Protein 3SEI (pdb70)

Solvent-accessible surface area: 16093 Å² total; per-residue (Å²): 138,205,120,34,146,34,25,36,35,0,7,50,31,0,48,82,13,130,13,32,20,16,13,76,40,0,65,83,10,18,8,25,32,35,0,0,28,124,15,54,65,132,29,0,60,62,15,39,0,81,120,77,51,51,52,145,88,0,32,65,60,12,97,62,40,108,49,113,134,55,33,16,115,100,115,5,100,65,4,47,59,1,0,72,94,2,52,4,62,110,28,96,145,49,0,50,101,73,38,45,78,55,7,76,102,0,10,92,9,61,103,109,36,0,80,146,32,50,1,72,86,50,0,13,0,30,22,1,7,7,1,6,129,35,6,20,66,46,121,146,83,119,143,133,133,208,96,114,147,34,139,34,23,108,35,0,32,113,33,0,73,87,15,133,15,85,118,24,12,85,41,0,60,81,10,21,7,26,33,38,1,0,28,128,17,57,69,124,23,2,68,55,15,41,0,80,128,87,52,56,41,134,91,0,41,67,53,16,100,56,40,113,46,113,152,54,34,10,141,93,117,6,79,66,3,40,26,1,0,14,44,3,53,4,50,117,26,97,164,46,2,47,114,73,41,40,98,57,12,78,101,2,12,97,9,55,124,96,40,1,77,148,26,52,0,66,94,64,0,24,7,31,23,3,19,11,0,5,128,44,6,20,64,38,128,169,136,211

Structure (mmCIF, N/CA/C/O backbone):
data_3SEI
#
_entry.id   3SEI
#
_cell.length_a   93.114
_cell.length_b   93.114
_cell.length_c   39.750
_cell.angle_alpha   90.000
_cell.angle_beta   90.000
_cell.angle_gamma   90.000
#
_symmetry.space_group_name_H-M   'P 41'
#
loop_
_entity.id
_entity.type
_entity.pdbx_description
1 polymer Caskin-1
2 non-polymer 'SULFATE ION'
3 non-polymer 'CHLORIDE ION'
4 water water
#
loop_
_atom_site.group_PDB
_atom_site.id
_atom_site.type_symbol
_atom_site.label_atom_id
_atom_site.label_alt_id
_atom_site.label_comp_id
_atom_site.label_asym_id
_atom_site.label_entity_id
_atom_site.label_seq_id
_atom_site.pdbx_PDB_ins_code
_atom_site.Cartn_x
_atom_site.Cartn_y
_atom_site.Cartn_z
_atom_site.occupancy
_atom_site.B_iso_or_equiv
_atom_site.auth_seq_id
_atom_site.auth_comp_id
_atom_site.auth_asym_id
_atom_site.auth_atom_id
_atom_site.pdbx_PDB_model_num
ATOM 1 N N . THR A 1 4 ? 46.238 -7.254 9.638 1.00 55.06 1 THR A N 1
ATOM 2 C CA . THR A 1 4 ? 45.480 -7.523 8.393 1.00 53.84 1 THR A CA 1
ATOM 3 C C . THR A 1 4 ? 46.315 -8.360 7.398 1.00 52.86 1 THR A C 1
ATOM 4 O O . THR A 1 4 ? 45.972 -8.398 6.218 1.00 51.62 1 THR A O 1
ATOM 8 N N . ARG A 1 5 ? 47.399 -9.023 7.832 1.00 51.67 2 ARG A N 1
ATOM 9 C CA . ARG A 1 5 ? 48.058 -10.023 6.949 1.00 51.59 2 ARG A CA 1
ATOM 10 C C . ARG A 1 5 ? 47.113 -11.230 6.764 1.00 49.20 2 ARG A C 1
ATOM 11 O O . ARG A 1 5 ? 46.935 -11.768 5.666 1.00 47.05 2 ARG A O 1
ATOM 19 N N . GLU A 1 6 ? 46.523 -11.647 7.874 1.00 48.34 3 GLU A N 1
ATOM 20 C CA . GLU A 1 6 ? 45.564 -12.728 7.880 1.00 46.79 3 GLU A CA 1
ATOM 21 C C . GLU A 1 6 ? 44.282 -12.315 7.128 1.00 43.58 3 GLU A C 1
ATOM 22 O O . GLU A 1 6 ? 43.667 -13.129 6.469 1.00 42.22 3 GLU A O 1
ATOM 28 N N . GLY A 1 7 ? 43.916 -11.032 7.215 1.00 43.83 4 GLY A N 1
ATOM 29 C CA . GLY A 1 7 ? 42.765 -10.453 6.493 1.00 41.01 4 GLY A CA 1
ATOM 30 C C . GLY A 1 7 ? 42.996 -10.319 4.985 1.00 39.12 4 GLY A C 1
ATOM 31 O O . GLY A 1 7 ? 42.095 -10.574 4.187 1.00 36.46 4 GLY A O 1
ATOM 32 N N . LYS A 1 8 ? 44.203 -9.905 4.603 1.00 37.31 5 LYS A N 1
ATOM 33 C CA . LYS A 1 8 ? 44.602 -9.821 3.207 1.00 36.36 5 LYS A CA 1
ATOM 34 C C . LYS A 1 8 ? 44.655 -11.224 2.611 1.00 33.87 5 LYS A C 1
ATOM 35 O O . LYS A 1 8 ? 44.169 -11.459 1.482 1.00 30.23 5 LYS A O 1
ATOM 41 N N . SER A 1 9 ? 45.223 -12.145 3.393 1.00 31.75 6 SER A N 1
ATOM 42 C CA . SER A 1 9 ? 45.350 -13.544 2.993 1.00 31.88 6 SER A CA 1
ATOM 43 C C . SER A 1 9 ? 44.003 -14.221 2.802 1.00 30.46 6 SER A C 1
ATOM 44 O O . SER A 1 9 ? 43.820 -14.968 1.847 1.00 30.49 6 SER A O 1
ATOM 47 N N . SER A 1 10 ? 43.060 -13.977 3.706 1.00 29.87 7 SER A N 1
ATOM 48 C CA . SER A 1 10 ? 41.767 -14.643 3.608 1.00 29.41 7 SER A CA 1
ATOM 49 C C . SER A 1 10 ? 40.895 -14.050 2.476 1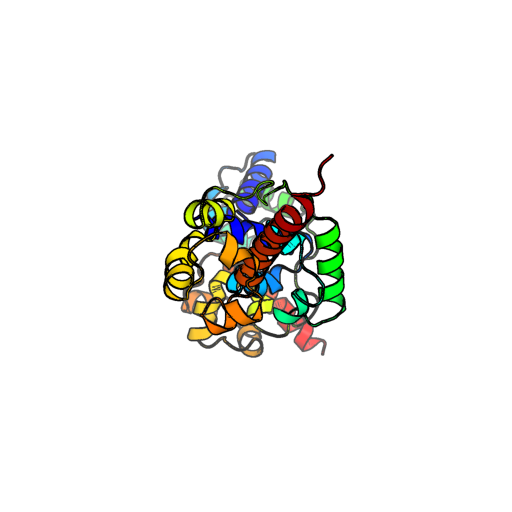.00 28.12 7 SER A C 1
ATOM 50 O O . SER A 1 10 ? 40.184 -14.773 1.771 1.00 25.32 7 SER A O 1
ATOM 53 N N . GLU A 1 11 ? 40.967 -12.733 2.301 1.00 28.62 8 GLU A N 1
ATOM 54 C CA . GLU A 1 11 ? 40.338 -12.068 1.157 1.00 28.65 8 GLU A CA 1
ATOM 55 C C . GLU A 1 11 ? 40.844 -12.704 -0.137 1.00 25.86 8 GLU A C 1
ATOM 56 O O . GLU A 1 11 ? 40.073 -12.956 -1.053 1.00 24.99 8 GLU A O 1
ATOM 62 N N . ALA A 1 12 ? 42.139 -12.994 -0.189 1.00 24.98 9 ALA A N 1
ATOM 63 C CA . ALA A 1 12 ? 42.751 -13.563 -1.412 1.00 25.22 9 ALA A CA 1
ATOM 64 C C . ALA A 1 12 ? 42.333 -15.004 -1.630 1.00 21.86 9 ALA A C 1
ATOM 65 O O . ALA A 1 12 ? 42.139 -15.400 -2.780 1.00 24.08 9 ALA A O 1
ATOM 67 N N . VAL A 1 13 ? 42.162 -15.771 -0.546 1.00 18.89 10 VAL A N 1
ATOM 68 C CA . VAL A 1 13 ? 41.612 -17.124 -0.653 1.00 17.83 10 VAL A CA 1
ATOM 69 C C . VAL A 1 13 ? 40.153 -17.074 -1.174 1.00 18.54 10 VAL A C 1
ATOM 70 O O . VAL A 1 13 ? 39.815 -17.833 -2.090 1.00 19.18 10 VAL A O 1
ATOM 74 N N . SER A 1 14 ? 39.315 -16.167 -0.647 1.00 18.45 11 SER A N 1
ATOM 75 C CA . SER A 1 14 ? 37.925 -16.010 -1.113 1.00 18.91 11 SER A CA 1
ATOM 76 C C . SER A 1 14 ? 37.800 -15.582 -2.560 1.00 19.52 11 SER A C 1
ATOM 77 O O . SER A 1 14 ? 36.910 -16.035 -3.258 1.00 19.46 11 SER A O 1
ATOM 80 N N . GLN A 1 15 ? 38.649 -14.669 -2.998 1.00 20.49 12 GLN A N 1
ATOM 81 C CA . GLN A 1 15 ? 38.583 -14.197 -4.383 1.00 23.20 12 GLN A CA 1
ATOM 82 C C . GLN A 1 15 ? 39.013 -15.284 -5.331 1.00 21.87 12 GLN A C 1
ATOM 83 O O . GLN A 1 15 ? 38.465 -15.429 -6.426 1.00 21.72 12 GLN A O 1
ATOM 89 N N . TRP A 1 16 ? 39.989 -16.074 -4.898 1.00 21.46 13 TRP A N 1
ATOM 90 C CA . TRP A 1 16 ? 40.407 -17.214 -5.695 1.00 21.11 13 TRP A CA 1
ATOM 91 C C . TRP A 1 16 ? 39.257 -18.219 -5.920 1.00 20.30 13 TRP A C 1
ATOM 92 O O . TRP A 1 16 ? 38.980 -18.600 -7.067 1.00 20.00 13 TRP A O 1
ATOM 103 N N . LEU A 1 17 ? 38.580 -18.592 -4.835 1.00 18.56 14 LEU A N 1
ATOM 104 C CA . LEU A 1 17 ? 37.460 -19.537 -4.888 1.00 18.09 14 LEU A CA 1
ATOM 105 C C . LEU A 1 17 ? 36.257 -18.999 -5.678 1.00 18.79 14 LEU A C 1
ATOM 106 O O . LEU A 1 17 ? 35.536 -19.752 -6.356 1.00 18.85 14 LEU A O 1
ATOM 111 N N . THR A 1 18 ? 36.050 -17.698 -5.561 1.00 19.47 15 THR A N 1
ATOM 112 C CA . THR A 1 18 ? 34.906 -17.051 -6.152 1.00 20.24 15 THR A CA 1
ATOM 113 C C . THR A 1 18 ? 34.965 -17.111 -7.650 1.00 21.39 15 THR A C 1
ATOM 114 O O . THR A 1 18 ? 33.920 -17.306 -8.287 1.00 21.51 15 THR A O 1
ATOM 118 N N . ALA A 1 19 ? 36.185 -17.011 -8.195 1.00 21.65 16 ALA A N 1
ATOM 119 C CA . ALA A 1 19 ? 36.411 -17.003 -9.647 1.00 22.84 16 ALA A CA 1
ATOM 120 C C . ALA A 1 19 ? 36.092 -18.333 -10.306 1.00 22.93 16 ALA A C 1
ATOM 121 O O . ALA A 1 19 ? 35.930 -18.372 -11.531 1.00 24.44 16 ALA A O 1
ATOM 123 N N . PHE A 1 20 ? 36.029 -19.420 -9.534 1.00 21.33 17 PHE A N 1
ATOM 124 C CA . PHE A 1 20 ? 35.459 -20.668 -10.079 1.00 21.56 17 PHE A CA 1
ATOM 125 C C . PHE A 1 20 ? 34.251 -21.134 -9.294 1.00 22.28 17 PHE A C 1
ATOM 126 O O . PHE A 1 20 ? 33.940 -22.325 -9.278 1.00 20.08 17 PHE A O 1
ATOM 134 N N . GLN A 1 21 ? 33.581 -20.178 -8.639 1.00 22.59 18 GLN A N 1
ATOM 135 C CA . GLN A 1 21 ? 32.281 -20.414 -8.054 1.00 23.61 18 GLN A CA 1
ATOM 136 C C . GLN A 1 21 ? 32.238 -21.469 -6.954 1.00 22.86 18 GLN A C 1
ATOM 137 O O . GLN A 1 21 ? 31.245 -22.186 -6.832 1.00 24.75 18 GLN A O 1
ATOM 143 N N . LEU A 1 22 ? 33.285 -21.570 -6.141 1.00 21.09 19 LEU A N 1
ATOM 144 C CA . LEU A 1 22 ? 33.233 -22.442 -4.970 1.00 17.56 19 LEU A CA 1
ATOM 145 C C . LEU A 1 22 ? 33.534 -21.675 -3.675 1.00 17.41 19 LEU A C 1
ATOM 146 O O . LEU A 1 22 ? 34.003 -22.230 -2.668 1.00 17.56 19 LEU A O 1
ATOM 151 N N . GLN A 1 23 ? 33.213 -20.387 -3.692 1.00 20.37 20 GLN A N 1
ATOM 152 C CA . GLN A 1 23 ? 33.376 -19.530 -2.522 1.00 19.23 20 GLN A CA 1
ATOM 153 C C . GLN A 1 23 ? 32.669 -20.078 -1.294 1.00 19.10 20 GLN A C 1
ATOM 154 O O . GLN A 1 23 ? 32.951 -19.645 -0.177 1.00 20.12 20 GLN A O 1
ATOM 160 N N . LEU A 1 24 ? 31.770 -21.043 -1.478 1.00 17.44 21 LEU A N 1
ATOM 161 C CA . LEU A 1 24 ? 31.099 -21.683 -0.330 1.00 17.06 21 LEU A CA 1
ATOM 162 C C . LEU A 1 24 ? 32.049 -22.418 0.643 1.00 15.98 21 LEU A C 1
ATOM 163 O O . LEU A 1 24 ? 31.719 -22.600 1.825 1.00 15.98 21 LEU A O 1
ATOM 168 N N . TYR A 1 25 ? 33.221 -22.818 0.151 1.00 15.67 22 TYR A N 1
ATOM 169 C CA . TYR A 1 25 ? 34.265 -23.401 0.995 1.00 15.23 22 TYR A CA 1
ATOM 170 C C . TYR A 1 25 ? 35.190 -22.374 1.666 1.00 15.22 22 TYR A C 1
ATOM 171 O O . TYR A 1 25 ? 36.059 -22.750 2.440 1.00 14.92 22 TYR A O 1
ATOM 180 N N . ALA A 1 26 ? 35.001 -21.089 1.400 1.00 15.67 23 ALA A N 1
ATOM 181 C CA . ALA A 1 26 ? 35.880 -20.089 1.992 1.00 15.89 23 ALA A CA 1
ATOM 182 C C . ALA A 1 26 ? 36.083 -20.316 3.470 1.00 15.76 23 ALA A C 1
ATOM 183 O O . ALA A 1 26 ? 37.215 -20.257 3.919 1.00 16.35 23 ALA A O 1
ATOM 185 N N . PRO A 1 27 ? 34.993 -20.540 4.242 1.00 15.94 24 PRO A N 1
ATOM 186 C CA . PRO A 1 27 ? 35.198 -20.697 5.662 1.00 16.07 24 PRO A CA 1
ATOM 187 C C . PRO A 1 27 ? 35.965 -21.931 6.024 1.00 15.54 24 PRO A C 1
ATOM 188 O O . PRO A 1 27 ? 36.635 -21.937 7.054 1.00 15.65 24 PRO A O 1
ATOM 192 N N . ASN A 1 28 ? 35.847 -22.979 5.209 1.00 15.64 25 ASN A N 1
ATOM 193 C CA . ASN A 1 28 ? 36.595 -24.220 5.433 1.00 14.75 25 ASN A CA 1
ATOM 194 C C . ASN A 1 28 ? 38.091 -23.933 5.396 1.00 14.48 25 ASN A C 1
ATOM 195 O O . ASN A 1 28 ? 38.857 -24.385 6.260 1.00 14.41 25 ASN A O 1
ATOM 200 N N . PHE A 1 29 ? 38.513 -23.186 4.377 1.00 14.60 26 PHE A N 1
ATOM 201 C CA . PHE A 1 29 ? 39.925 -22.910 4.204 1.00 14.96 26 PHE A CA 1
ATOM 202 C C . PHE A 1 29 ? 40.416 -21.904 5.232 1.00 14.66 26 PHE A C 1
ATOM 203 O O . PHE A 1 29 ? 41.508 -22.045 5.785 1.00 14.57 26 PHE A O 1
ATOM 211 N N . ILE A 1 30 ? 39.614 -20.873 5.474 1.00 15.19 27 ILE A N 1
ATOM 212 C CA . ILE A 1 30 ? 40.062 -19.722 6.270 1.00 15.81 27 ILE A CA 1
ATOM 213 C C . ILE A 1 30 ? 40.131 -20.088 7.735 1.00 15.96 27 ILE A C 1
ATOM 214 O O . ILE A 1 30 ? 41.117 -19.782 8.399 1.00 16.19 27 ILE A O 1
ATOM 219 N N . SER A 1 31 ? 39.107 -20.783 8.237 1.00 15.95 28 SER A N 1
ATOM 220 C CA . SER A 1 31 ? 39.096 -21.235 9.633 1.00 16.30 28 SER A CA 1
ATOM 221 C C . SER A 1 31 ? 40.230 -22.179 9.937 1.00 15.86 28 SER A C 1
ATOM 222 O O . SER A 1 31 ? 40.558 -22.353 11.080 1.00 16.28 28 SER A O 1
ATOM 225 N N . ALA A 1 32 ? 40.762 -22.852 8.917 1.00 15.16 29 ALA A N 1
ATOM 226 C CA . ALA A 1 32 ? 41.879 -23.810 9.075 1.00 14.78 29 ALA A CA 1
ATOM 227 C C . ALA A 1 32 ? 43.237 -23.126 8.877 1.00 14.73 29 ALA A C 1
ATOM 228 O O . ALA A 1 32 ? 44.289 -23.735 9.006 1.00 14.53 29 ALA A O 1
ATOM 230 N N . GLY A 1 33 ? 43.200 -21.844 8.576 1.00 15.09 30 GLY A N 1
ATOM 231 C CA . GLY A 1 33 ? 44.389 -21.063 8.453 1.00 15.31 30 GLY A CA 1
ATOM 232 C C . GLY A 1 33 ? 45.116 -21.314 7.154 1.00 15.05 30 GLY A C 1
ATOM 233 O O . GLY A 1 33 ? 46.327 -21.117 7.089 1.00 15.24 30 GLY A O 1
ATOM 234 N N . TYR A 1 34 ? 44.409 -21.768 6.127 1.00 14.56 31 TYR A N 1
ATOM 235 C CA . TYR A 1 34 ? 45.046 -21.899 4.823 1.00 14.43 31 TYR A CA 1
ATOM 236 C C . TYR A 1 34 ? 45.236 -20.543 4.138 1.00 16.61 31 TYR A C 1
ATOM 237 O O . TYR A 1 34 ? 44.351 -19.681 4.174 1.00 18.30 31 TYR A O 1
ATOM 246 N N . ASP A 1 35 ? 46.418 -20.331 3.553 1.00 17.64 32 ASP A N 1
ATOM 247 C CA . ASP A 1 35 ? 46.632 -19.211 2.623 1.00 16.10 32 ASP A CA 1
ATOM 248 C C . ASP A 1 35 ? 46.945 -19.777 1.256 1.00 16.10 32 ASP A C 1
ATOM 249 O O . ASP A 1 35 ? 47.194 -20.949 1.127 1.00 15.53 32 ASP A O 1
ATOM 254 N N . LEU A 1 36 ? 46.994 -18.941 0.235 1.00 16.92 33 LEU A N 1
ATOM 255 C CA . LEU A 1 36 ? 47.228 -19.458 -1.102 1.00 17.15 33 LEU A CA 1
ATOM 256 C C . LEU A 1 36 ? 48.532 -20.253 -1.225 1.00 17.00 33 LEU A C 1
ATOM 257 O O . LEU A 1 36 ? 48.538 -21.307 -1.851 1.00 20.42 33 LEU A O 1
ATOM 262 N N . PRO A 1 37 ? 49.625 -19.785 -0.614 1.00 17.25 34 PRO A N 1
ATOM 263 C CA . PRO A 1 37 ? 50.833 -20.579 -0.715 1.00 17.13 34 PRO A CA 1
ATOM 264 C C . PRO A 1 37 ? 50.688 -22.036 -0.246 1.00 16.14 34 PRO A C 1
ATOM 265 O O . PRO A 1 37 ? 51.167 -22.970 -0.917 1.00 16.16 34 PRO A O 1
ATOM 269 N N . THR A 1 38 ? 50.046 -22.226 0.900 1.00 15.48 35 THR A N 1
ATOM 270 C CA . THR A 1 38 ? 49.856 -23.547 1.452 1.00 14.76 35 THR A CA 1
ATOM 271 C C . THR A 1 38 ? 48.860 -24.290 0.613 1.00 14.63 35 THR A C 1
ATOM 272 O O . THR A 1 38 ? 49.011 -25.461 0.355 1.00 15.60 35 THR A O 1
ATOM 276 N N . ILE A 1 39 ? 47.865 -23.585 0.115 1.00 15.42 36 ILE A N 1
ATOM 277 C CA . ILE A 1 39 ? 46.827 -24.191 -0.699 1.00 14.87 36 ILE A CA 1
ATOM 278 C C . ILE A 1 39 ? 47.441 -24.736 -1.992 1.00 15.40 36 ILE A C 1
ATOM 279 O O . ILE A 1 39 ? 47.086 -25.815 -2.427 1.00 15.38 36 ILE A O 1
ATOM 284 N N . SER A 1 40 ? 48.366 -24.003 -2.598 1.00 16.06 37 SER A N 1
ATOM 285 C CA . SER A 1 40 ? 49.052 -24.501 -3.802 1.00 16.79 37 SER A CA 1
ATOM 286 C C . SER A 1 40 ? 49.694 -25.887 -3.656 1.00 16.58 37 SER A C 1
ATOM 287 O O . SER A 1 40 ? 49.926 -26.582 -4.645 1.00 19.89 37 SER A O 1
ATOM 290 N N . ARG A 1 41 ? 49.980 -26.292 -2.413 1.00 17.97 38 ARG A N 1
ATOM 291 C CA . ARG A 1 41 ? 50.593 -27.592 -2.137 1.00 16.02 38 ARG A CA 1
ATOM 292 C C . ARG A 1 41 ? 49.678 -28.644 -1.535 1.00 16.14 38 ARG A C 1
ATOM 293 O O . ARG A 1 41 ? 50.134 -29.720 -1.225 1.00 19.09 38 ARG A O 1
ATOM 301 N N . MET A 1 42 ? 48.382 -28.355 -1.413 1.00 16.05 39 MET A N 1
ATOM 302 C CA . MET A 1 42 ? 47.408 -29.316 -0.949 1.00 15.43 39 MET A CA 1
ATOM 303 C C . MET A 1 42 ? 47.212 -30.494 -1.866 1.00 17.98 39 MET A C 1
ATOM 304 O O . MET A 1 42 ? 47.302 -30.383 -3.101 1.00 19.96 39 MET A O 1
ATOM 309 N N . THR A 1 43 ? 46.939 -31.626 -1.230 1.00 19.02 40 THR A N 1
ATOM 310 C CA . THR A 1 43 ? 46.607 -32.848 -1.895 1.00 20.43 40 THR A CA 1
ATOM 311 C C . THR A 1 43 ? 45.108 -33.055 -1.686 1.00 22.27 40 THR A C 1
ATOM 312 O O . THR A 1 43 ? 44.498 -32.427 -0.843 1.00 20.60 40 THR A O 1
ATOM 316 N N . PRO A 1 44 ? 44.517 -33.962 -2.437 1.00 23.35 41 PRO A N 1
ATOM 317 C CA . PRO A 1 44 ? 43.118 -34.244 -2.254 1.00 23.56 41 PRO A CA 1
ATOM 318 C C . PRO A 1 44 ? 42.722 -34.654 -0.833 1.00 21.43 41 PRO A C 1
ATOM 319 O O . PRO A 1 44 ? 41.616 -34.375 -0.420 1.00 21.48 41 PRO A O 1
ATOM 323 N N . GLU A 1 45 ? 43.565 -35.378 -0.126 1.00 21.19 42 GLU A N 1
ATOM 324 C CA A GLU A 1 45 ? 43.304 -35.766 1.245 0.50 21.52 42 GLU A CA 1
ATOM 325 C CA B GLU A 1 45 ? 43.217 -35.744 1.255 0.50 21.86 42 GLU A CA 1
ATOM 326 C C . GLU A 1 45 ? 43.242 -34.517 2.156 1.00 19.38 42 GLU A C 1
ATOM 327 O O . GLU A 1 45 ? 42.590 -34.500 3.166 1.00 17.77 42 GLU A O 1
ATOM 338 N N . ASP A 1 46 ? 43.978 -33.481 1.788 1.00 18.64 43 ASP A N 1
ATOM 339 C CA . ASP A 1 46 ? 44.025 -32.266 2.599 1.00 16.07 43 ASP A CA 1
ATOM 340 C C . ASP A 1 46 ? 42.717 -31.5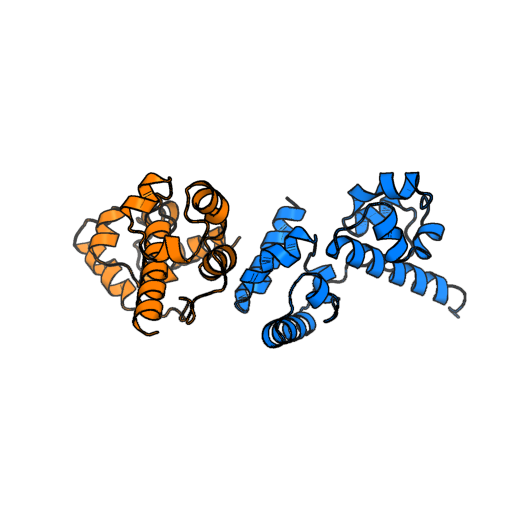41 2.425 1.00 15.95 43 ASP A C 1
ATOM 341 O O . ASP A 1 46 ? 42.211 -30.926 3.362 1.00 14.08 43 ASP A O 1
ATOM 346 N N . LEU A 1 47 ? 42.162 -31.633 1.218 1.00 16.05 44 LEU A N 1
ATOM 347 C CA . LEU A 1 47 ? 40.841 -31.055 0.943 1.00 15.27 44 LEU A CA 1
ATOM 348 C C . LEU A 1 47 ? 39.774 -31.787 1.702 1.00 14.90 44 LEU A C 1
ATOM 349 O O . LEU A 1 47 ? 38.933 -31.196 2.386 1.00 14.78 44 LEU A O 1
ATOM 354 N N . THR A 1 48 ? 39.825 -33.088 1.635 1.00 15.46 45 THR A N 1
ATOM 355 C CA . THR A 1 48 ? 38.861 -33.910 2.382 1.00 16.00 45 THR A CA 1
ATOM 356 C C . THR A 1 48 ? 38.882 -33.577 3.877 1.00 15.79 45 THR A C 1
ATOM 357 O O . THR A 1 48 ? 37.844 -33.373 4.465 1.00 16.00 45 THR A O 1
ATOM 361 N N . ALA A 1 49 ? 40.067 -33.469 4.459 1.00 15.47 46 ALA A N 1
ATOM 362 C CA . ALA A 1 49 ? 40.215 -33.126 5.881 1.00 15.41 46 ALA A CA 1
ATOM 363 C C . ALA A 1 49 ? 39.611 -31.751 6.272 1.00 15.04 46 ALA A C 1
ATOM 364 O O . ALA A 1 49 ? 39.192 -31.569 7.432 1.00 15.35 46 ALA A O 1
ATOM 366 N N . ILE A 1 50 ? 39.535 -30.785 5.353 1.00 14.59 47 ILE A N 1
ATOM 367 C CA . ILE A 1 50 ? 38.834 -29.546 5.702 1.00 14.48 47 ILE A CA 1
ATOM 368 C C . ILE A 1 50 ? 37.346 -29.523 5.335 1.00 14.79 47 ILE A C 1
ATOM 369 O O . ILE A 1 50 ? 36.716 -28.473 5.403 1.00 15.49 47 ILE A O 1
ATOM 374 N N . GLY A 1 51 ? 36.777 -30.676 5.002 1.00 15.23 48 GLY A N 1
ATOM 375 C CA . GLY A 1 51 ? 35.375 -30.742 4.686 1.00 15.64 48 GLY A CA 1
ATOM 376 C C . GLY A 1 51 ? 34.988 -30.633 3.228 1.00 15.96 48 GLY A C 1
ATOM 377 O O . GLY A 1 51 ? 33.795 -30.568 2.937 1.00 17.85 48 GLY A O 1
ATOM 378 N N . VAL A 1 52 ? 35.959 -30.663 2.309 1.00 15.31 49 VAL A N 1
ATOM 379 C CA . VAL A 1 52 ? 35.641 -30.802 0.879 1.00 15.56 49 VAL A CA 1
ATOM 380 C C . VAL A 1 52 ? 35.520 -32.278 0.473 1.00 17.51 49 VAL A C 1
ATOM 381 O O . VAL A 1 52 ? 36.500 -32.894 0.080 1.00 18.69 49 VAL A O 1
ATOM 385 N N . THR A 1 53 ? 34.318 -32.837 0.602 1.00 19.59 50 THR A N 1
ATOM 386 C CA . THR A 1 53 ? 34.084 -34.282 0.468 1.00 19.35 50 THR A CA 1
ATOM 387 C C . THR A 1 53 ? 33.343 -34.705 -0.810 1.00 20.75 50 THR A C 1
ATOM 388 O O . THR A 1 53 ? 33.457 -35.856 -1.260 1.00 25.13 50 THR A O 1
ATOM 392 N N . LYS A 1 54 ? 32.588 -33.801 -1.401 1.00 18.32 51 LYS A N 1
ATOM 393 C CA . LYS A 1 54 ? 31.887 -34.126 -2.616 1.00 19.52 51 LYS A CA 1
ATOM 394 C C . LYS A 1 54 ? 32.879 -34.213 -3.746 1.00 19.24 51 LYS A C 1
ATOM 395 O O . LYS A 1 54 ? 33.599 -33.278 -3.986 1.00 18.58 51 LYS A O 1
ATOM 401 N N . PRO A 1 55 ? 32.897 -35.338 -4.460 1.00 20.31 52 PRO A N 1
ATOM 402 C CA . PRO A 1 55 ? 33.988 -35.571 -5.428 1.00 21.50 52 PRO A CA 1
ATOM 403 C C . PRO A 1 55 ? 34.116 -34.551 -6.551 1.00 21.11 52 PRO A C 1
ATOM 404 O O . PRO A 1 55 ? 35.201 -34.287 -6.997 1.00 27.51 52 PRO A O 1
ATOM 408 N N . GLY A 1 56 ? 33.019 -34.016 -7.029 1.00 21.92 53 GLY A N 1
ATOM 409 C CA . GLY A 1 56 ? 33.082 -33.007 -8.067 1.00 22.77 53 GLY A CA 1
ATOM 410 C C . GLY A 1 56 ? 33.701 -31.710 -7.573 1.00 20.95 53 GLY A C 1
ATOM 411 O O . GLY A 1 56 ? 34.478 -31.088 -8.289 1.00 22.48 53 GLY A O 1
ATOM 412 N N . HIS A 1 57 ? 33.366 -31.296 -6.357 1.00 19.22 54 HIS A N 1
ATOM 413 C CA . HIS A 1 57 ? 34.013 -30.114 -5.768 1.00 17.98 54 HIS A CA 1
ATOM 414 C C . HIS A 1 57 ? 35.486 -30.381 -5.504 1.00 17.65 54 HIS A C 1
ATOM 415 O O . HIS A 1 57 ? 36.333 -29.543 -5.801 1.00 17.45 54 HIS A O 1
ATOM 422 N N . ARG A 1 58 ? 35.792 -31.550 -4.953 1.00 18.78 55 ARG A N 1
ATOM 423 C CA . ARG A 1 58 ? 37.154 -31.851 -4.608 1.00 19.03 55 ARG A CA 1
ATOM 424 C C . ARG A 1 58 ? 38.014 -31.886 -5.847 1.00 20.64 55 ARG A C 1
ATOM 425 O O . ARG A 1 58 ? 39.135 -31.371 -5.824 1.00 17.74 55 ARG A O 1
ATOM 433 N N . LYS A 1 59 ? 37.489 -32.458 -6.938 1.00 20.98 56 LYS A N 1
ATOM 434 C CA . LYS A 1 59 ? 38.249 -32.530 -8.200 1.00 22.18 56 LYS A CA 1
ATOM 435 C C . LYS A 1 59 ? 38.407 -31.193 -8.913 1.00 20.94 56 LYS A C 1
ATOM 436 O O . LYS A 1 59 ? 39.411 -30.957 -9.566 1.00 23.44 56 LYS A O 1
ATOM 442 N N . LYS A 1 60 ? 37.405 -30.341 -8.792 1.00 19.69 57 LYS A N 1
ATOM 443 C CA . LYS A 1 60 ? 37.453 -29.007 -9.342 1.00 20.44 57 LYS A CA 1
ATOM 444 C C . LYS A 1 60 ? 38.567 -28.196 -8.658 1.00 19.06 57 LYS A C 1
ATOM 445 O O . LYS A 1 60 ? 39.457 -27.627 -9.309 1.00 21.74 57 LYS A O 1
ATOM 451 N N . ILE A 1 61 ? 38.520 -28.169 -7.338 1.00 18.03 58 ILE A N 1
ATOM 452 C CA . ILE A 1 61 ? 39.529 -27.490 -6.538 1.00 17.37 58 ILE A CA 1
ATOM 453 C C . ILE A 1 61 ? 40.956 -28.003 -6.825 1.00 18.40 58 ILE A C 1
ATOM 454 O O . ILE A 1 61 ? 41.855 -27.182 -7.082 1.00 17.87 58 ILE A O 1
ATOM 459 N N . ALA A 1 62 ? 41.135 -29.338 -6.795 1.00 17.79 59 ALA A N 1
ATOM 460 C CA . ALA A 1 62 ? 42.388 -30.018 -7.148 1.00 18.40 59 ALA A CA 1
ATOM 461 C C . ALA A 1 62 ? 42.899 -29.542 -8.516 1.00 20.99 59 ALA A C 1
ATOM 462 O O . ALA A 1 62 ? 44.109 -29.358 -8.686 1.00 22.29 59 ALA A O 1
ATOM 464 N N . ALA A 1 63 ? 41.988 -29.331 -9.473 1.00 20.06 60 ALA A N 1
ATOM 465 C CA . ALA A 1 63 ? 42.401 -28.945 -10.822 1.00 21.57 60 ALA A CA 1
ATOM 466 C C . ALA A 1 63 ? 42.865 -27.488 -10.817 1.00 22.55 60 ALA A C 1
ATOM 467 O O . ALA A 1 63 ? 43.853 -27.171 -11.466 1.00 22.92 60 ALA A O 1
ATOM 469 N N . GLU A 1 64 ? 42.148 -26.635 -10.080 1.00 20.44 61 GLU A N 1
ATOM 470 C CA . GLU A 1 64 ? 42.509 -25.252 -9.899 1.00 20.41 61 GLU A CA 1
ATOM 471 C C . GLU A 1 64 ? 43.788 -25.092 -9.095 1.00 19.86 61 GLU A C 1
ATOM 472 O O . GLU A 1 64 ? 44.536 -24.159 -9.297 1.00 20.59 61 GLU A O 1
ATOM 478 N N . ILE A 1 65 ? 44.043 -25.950 -8.134 1.00 18.92 62 ILE A N 1
ATOM 479 C CA . ILE A 1 65 ? 45.274 -25.811 -7.378 1.00 18.48 62 ILE A CA 1
ATOM 480 C C . ILE A 1 65 ? 46.446 -26.119 -8.298 1.00 21.74 62 ILE A C 1
ATOM 481 O O . ILE A 1 65 ? 47.433 -25.429 -8.270 1.00 24.74 62 ILE A O 1
ATOM 486 N N . SER A 1 66 ? 46.328 -27.117 -9.164 1.00 25.32 63 SER A N 1
ATOM 487 C CA . SER A 1 66 ? 47.438 -27.425 -10.059 1.00 29.62 63 SER A CA 1
ATOM 488 C C . SER A 1 66 ? 47.726 -26.253 -10.943 1.00 31.65 63 SER A C 1
ATOM 489 O O . SER A 1 66 ? 48.865 -26.080 -11.332 1.00 34.66 63 SER A O 1
ATOM 492 N N . GLY A 1 67 ? 46.702 -25.463 -11.275 1.00 32.31 64 GLY A N 1
ATOM 493 C CA . GLY A 1 67 ? 46.895 -24.229 -12.060 1.00 35.42 64 GLY A CA 1
ATOM 494 C C . GLY A 1 67 ? 47.361 -22.985 -11.287 1.00 36.34 64 GLY A C 1
ATOM 495 O O . GLY A 1 67 ? 47.631 -21.947 -11.895 1.00 37.89 64 GLY A O 1
ATOM 496 N N . LEU A 1 68 ? 47.437 -23.052 -9.956 1.00 34.74 65 LEU A N 1
ATOM 497 C CA . LEU A 1 68 ? 47.875 -21.885 -9.205 1.00 35.51 65 LEU A CA 1
ATOM 498 C C . LEU A 1 68 ? 49.323 -21.587 -9.572 1.00 40.27 65 LEU A C 1
ATOM 499 O O . LEU A 1 68 ? 50.142 -22.507 -9.649 1.00 44.18 65 LEU A O 1
ATOM 504 N N . SER A 1 69 ? 49.638 -20.324 -9.847 1.00 42.73 66 SER A N 1
ATOM 505 C CA . SER A 1 69 ? 51.033 -19.925 -10.009 1.00 44.59 66 SER A CA 1
ATOM 506 C C . SER A 1 69 ? 51.326 -18.877 -8.962 1.00 43.94 66 SER A C 1
ATOM 507 O O . SER A 1 69 ? 50.814 -17.761 -9.019 1.00 47.38 66 SER A O 1
ATOM 510 N N . ILE A 1 70 ? 52.089 -19.240 -7.955 1.00 42.94 67 ILE A N 1
ATOM 511 C CA . ILE A 1 70 ? 52.434 -18.245 -6.972 1.00 42.11 67 ILE A CA 1
ATOM 512 C C . ILE A 1 70 ? 53.942 -18.278 -6.659 1.00 40.72 67 ILE A C 1
ATOM 513 O O . ILE A 1 70 ? 54.597 -19.321 -6.777 1.00 38.84 67 ILE A O 1
ATOM 518 N N . PRO A 1 71 ? 54.493 -17.120 -6.284 1.00 39.58 68 PRO A N 1
ATOM 519 C CA . PRO A 1 71 ? 55.913 -17.018 -6.102 1.00 41.41 68 PRO A CA 1
ATOM 520 C C . PRO A 1 71 ? 56.422 -17.908 -4.965 1.00 40.01 68 PRO A C 1
ATOM 521 O O . PRO A 1 71 ? 55.690 -18.216 -4.022 1.00 35.96 68 PRO A O 1
ATOM 525 N N . ASP A 1 72 ? 57.679 -18.307 -5.065 1.00 39.58 69 ASP A N 1
ATOM 526 C CA . ASP A 1 72 ? 58.255 -19.121 -4.042 1.00 37.87 69 ASP A CA 1
ATOM 527 C C . ASP A 1 72 ? 58.297 -18.388 -2.697 1.00 35.95 69 ASP A C 1
ATOM 528 O O . ASP A 1 72 ? 58.456 -17.159 -2.621 1.00 36.75 69 ASP A O 1
ATOM 533 N N . TRP A 1 73 ? 58.080 -19.167 -1.650 1.00 30.61 70 TRP A N 1
ATOM 534 C CA . TRP A 1 73 ? 57.876 -18.645 -0.326 1.00 27.85 70 TRP A CA 1
ATOM 535 C C . TRP A 1 73 ? 58.572 -19.502 0.746 1.00 26.92 70 TRP A C 1
ATOM 536 O O . TRP A 1 73 ? 58.844 -19.019 1.832 1.00 30.49 70 TRP A O 1
ATOM 547 N N . LEU A 1 74 ? 58.879 -20.758 0.454 1.00 25.57 71 LEU A N 1
ATOM 548 C CA . LEU A 1 74 ? 59.709 -21.548 1.358 1.00 25.43 71 LEU A CA 1
ATOM 549 C C . LEU A 1 74 ? 61.103 -21.002 1.353 1.00 25.70 71 LEU A C 1
ATOM 550 O O . LEU A 1 74 ? 61.600 -20.643 0.305 1.00 26.07 71 LEU A O 1
ATOM 555 N N . PRO A 1 75 ? 61.747 -20.957 2.516 1.00 26.88 72 PRO A N 1
ATOM 556 C CA . PRO A 1 75 ? 63.109 -20.511 2.537 1.00 29.08 72 PRO A CA 1
ATOM 557 C C . PRO A 1 75 ? 63.942 -21.558 1.838 1.00 29.22 72 PRO A C 1
ATOM 558 O O . PRO A 1 75 ? 63.613 -22.720 1.943 1.00 25.61 72 PRO A O 1
ATOM 562 N N . GLU A 1 76 ? 65.005 -21.153 1.138 1.00 30.35 73 GLU A N 1
ATOM 563 C CA . GLU A 1 76 ? 65.827 -22.112 0.389 1.00 30.71 73 GLU A CA 1
ATOM 564 C C . GLU A 1 76 ? 67.127 -22.509 1.098 1.00 30.62 73 GLU A C 1
ATOM 565 O O . GLU A 1 76 ? 68.009 -23.139 0.499 1.00 33.02 73 GLU A O 1
ATOM 571 N N . HIS A 1 77 ? 67.231 -22.142 2.370 1.00 29.61 74 HIS A N 1
ATOM 572 C CA . HIS A 1 77 ? 68.391 -22.438 3.192 1.00 29.12 74 HIS A CA 1
ATOM 573 C C . HIS A 1 77 ? 67.889 -22.708 4.603 1.00 28.54 74 HIS A C 1
ATOM 574 O O . HIS A 1 77 ? 66.749 -22.365 4.924 1.00 30.06 74 HIS A O 1
ATOM 581 N N . LYS A 1 78 ? 68.726 -23.347 5.424 1.00 29.39 75 LYS A N 1
ATOM 582 C CA . LYS A 1 78 ? 68.462 -23.571 6.852 1.00 26.09 75 LYS A CA 1
ATOM 583 C C . LYS A 1 78 ? 68.658 -22.249 7.607 1.00 28.12 75 LYS A C 1
ATOM 584 O O . LYS A 1 78 ? 69.793 -21.773 7.733 1.00 28.95 75 LYS A O 1
ATOM 590 N N . PRO A 1 79 ? 67.569 -21.636 8.116 1.00 27.09 76 PRO A N 1
ATOM 591 C CA . PRO A 1 79 ? 67.782 -20.285 8.706 1.00 27.78 76 PRO A CA 1
ATOM 592 C C . PRO A 1 79 ? 68.544 -20.333 9.998 1.00 27.68 76 PRO A C 1
ATOM 593 O O . PRO A 1 79 ? 68.768 -21.431 10.544 1.00 27.34 76 PRO A O 1
ATOM 597 N N . ALA A 1 80 ? 68.931 -19.156 10.484 1.00 27.82 77 ALA A N 1
ATOM 598 C CA . ALA A 1 80 ? 69.802 -19.057 11.673 1.00 30.38 77 ALA A CA 1
ATOM 599 C C . ALA A 1 80 ? 69.139 -19.574 12.996 1.00 28.08 77 ALA A C 1
ATOM 600 O O . ALA A 1 80 ? 69.820 -20.040 13.927 1.00 26.10 77 ALA A O 1
ATOM 602 N N . ASN A 1 81 ? 67.819 -19.496 13.064 1.00 25.67 78 ASN A N 1
ATOM 603 C CA . ASN A 1 81 ? 67.111 -19.896 14.272 1.00 25.17 78 ASN A CA 1
ATOM 604 C C . ASN A 1 81 ? 65.625 -20.031 14.045 1.00 21.99 78 ASN A C 1
ATOM 605 O O . ASN A 1 81 ? 65.114 -19.621 13.022 1.00 21.73 78 ASN A O 1
ATOM 610 N N . LEU A 1 82 ? 64.968 -20.630 15.028 1.00 21.31 79 LEU A N 1
ATOM 611 C CA . LEU A 1 82 ? 63.560 -20.921 15.002 1.00 20.58 79 LEU A CA 1
ATOM 612 C C . LEU A 1 82 ? 62.730 -19.683 14.784 1.00 21.48 79 LEU A C 1
ATOM 613 O O . LEU A 1 82 ? 61.795 -19.731 13.990 1.00 22.43 79 LEU A O 1
ATOM 618 N N . ALA A 1 83 ? 63.067 -18.596 15.489 1.00 22.42 80 ALA A N 1
ATOM 619 C CA . ALA A 1 83 ? 62.282 -17.369 15.465 1.00 23.24 80 ALA A CA 1
ATOM 620 C C . ALA A 1 83 ? 62.255 -16.822 14.037 1.00 24.28 80 ALA A C 1
ATOM 621 O O . ALA A 1 83 ? 61.171 -16.387 13.525 1.00 22.97 80 ALA A O 1
ATOM 623 N N . VAL A 1 84 ? 63.429 -16.898 13.392 1.00 23.28 81 VAL A N 1
ATOM 624 C CA . VAL A 1 84 ? 63.632 -16.287 12.068 1.00 25.11 81 VAL A CA 1
ATOM 625 C C . VAL A 1 84 ? 62.901 -17.119 11.042 1.00 22.26 81 VAL A C 1
ATOM 626 O O . VAL A 1 84 ? 62.248 -16.584 10.141 1.00 22.79 81 VAL A O 1
ATOM 630 N N . TRP A 1 85 ? 62.949 -18.424 11.251 1.00 21.12 82 TRP A N 1
ATOM 631 C CA . TRP A 1 85 ? 62.303 -19.393 10.377 1.00 19.92 82 TRP A CA 1
ATOM 632 C C . TRP A 1 85 ? 60.783 -19.283 10.430 1.00 19.44 82 TRP A C 1
ATOM 633 O O . TRP A 1 85 ? 60.116 -19.187 9.412 1.00 23.24 82 TRP A O 1
ATOM 644 N N . LEU A 1 86 ? 60.217 -19.299 11.616 1.00 19.47 83 LEU A N 1
ATOM 645 C CA . LEU A 1 86 ? 58.786 -19.037 11.775 1.00 19.27 83 LEU A CA 1
ATOM 646 C C . LEU A 1 86 ? 58.341 -17.709 11.178 1.00 20.07 83 LEU A C 1
ATOM 647 O O . LEU A 1 86 ? 57.257 -17.591 10.591 1.00 19.71 83 LEU A O 1
ATOM 652 N N . SER A 1 87 ? 59.154 -16.694 11.360 1.00 21.30 84 SER A N 1
ATOM 653 C CA . SER A 1 87 ? 58.826 -15.408 10.813 1.00 22.34 84 SER A CA 1
ATOM 654 C C . SER A 1 87 ? 58.780 -15.397 9.284 1.00 22.08 84 SER A C 1
ATOM 655 O O . SER A 1 87 ? 57.833 -14.843 8.694 1.00 22.26 84 SER A O 1
ATOM 658 N N . MET A 1 88 ? 59.762 -16.034 8.635 1.00 21.78 85 MET A N 1
ATOM 659 C CA . MET A 1 88 ? 59.738 -16.180 7.161 1.00 21.59 85 MET A CA 1
ATOM 660 C C . MET A 1 88 ? 58.482 -16.896 6.665 1.00 21.24 85 MET A C 1
ATOM 661 O O . MET A 1 88 ? 57.951 -16.560 5.592 1.00 22.60 85 MET A O 1
ATOM 666 N N . ILE A 1 89 ? 57.992 -17.880 7.404 1.00 19.35 86 ILE A N 1
ATOM 667 C CA . ILE A 1 89 ? 56.838 -18.639 6.898 1.00 18.35 86 ILE A CA 1
ATOM 668 C C . ILE A 1 89 ? 55.477 -18.122 7.424 1.00 20.04 86 ILE A C 1
ATOM 669 O O . ILE A 1 89 ? 54.421 -18.738 7.189 1.00 21.72 86 ILE A O 1
ATOM 674 N N . GLY A 1 90 ? 55.477 -16.977 8.099 1.00 19.83 87 GLY A N 1
ATOM 675 C CA . GLY A 1 90 ? 54.235 -16.410 8.591 1.00 19.90 87 GLY A CA 1
ATOM 676 C C . GLY A 1 90 ? 53.583 -17.088 9.801 1.00 19.66 87 GLY A C 1
ATOM 677 O O . GLY A 1 90 ? 52.395 -16.898 10.033 1.00 20.47 87 GLY A O 1
ATOM 678 N N . LEU A 1 91 ? 54.358 -17.800 10.623 1.00 20.24 88 LEU A N 1
ATOM 679 C CA . LEU A 1 91 ? 53.816 -18.518 11.782 1.00 18.52 88 LEU A CA 1
ATOM 680 C C . LEU A 1 91 ? 54.508 -18.175 13.113 1.00 19.43 88 LEU A C 1
ATOM 681 O O . LEU A 1 91 ? 54.576 -19.005 14.059 1.00 19.26 88 LEU A O 1
ATOM 686 N N . ALA A 1 92 ? 54.935 -16.928 13.234 1.00 20.61 89 ALA A N 1
ATOM 687 C CA . ALA A 1 92 ? 55.612 -16.436 14.455 1.00 21.78 89 ALA A CA 1
ATOM 688 C C . ALA A 1 92 ? 54.879 -16.734 15.766 1.00 22.12 89 ALA A C 1
ATOM 689 O O . ALA A 1 92 ? 55.492 -16.847 16.812 1.00 22.79 89 ALA A O 1
ATOM 691 N N . GLN A 1 93 ? 53.555 -16.811 15.699 1.00 23.04 90 GLN A N 1
ATOM 692 C CA . GLN A 1 93 ? 52.682 -16.980 16.877 1.00 23.77 90 GLN A CA 1
ATOM 693 C C . GLN A 1 93 ? 52.878 -18.346 17.601 1.00 23.78 90 GLN A C 1
ATOM 694 O O . GLN A 1 93 ? 52.582 -18.459 18.766 1.00 27.27 90 GLN A O 1
ATOM 700 N N . TYR A 1 94 ? 53.396 -19.364 16.909 1.00 21.89 91 TYR A N 1
ATOM 701 C CA .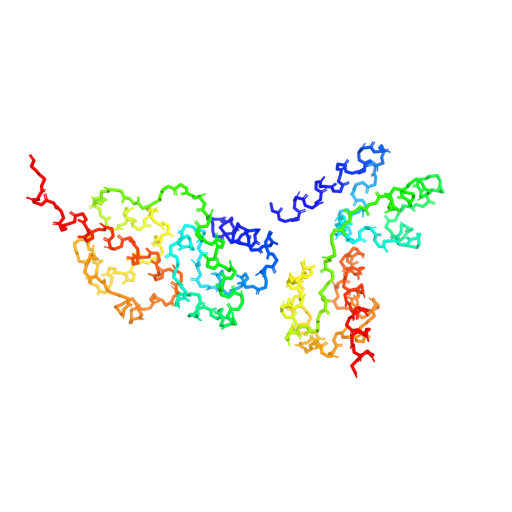 TYR A 1 94 ? 53.650 -20.697 17.507 1.00 20.48 91 TYR A CA 1
ATOM 702 C C . TYR A 1 94 ? 55.026 -20.833 18.156 1.00 21.29 91 TYR A C 1
ATOM 703 O O . TYR A 1 94 ? 55.366 -21.906 18.631 1.00 21.18 91 TYR A O 1
ATOM 712 N N . TYR A 1 95 ? 55.796 -19.744 18.219 1.00 21.58 92 TYR A N 1
ATOM 713 C CA . TYR A 1 95 ? 57.160 -19.790 18.736 1.00 22.11 92 TYR A CA 1
ATOM 714 C C . TYR A 1 95 ? 57.243 -20.350 20.169 1.00 23.63 92 TYR A C 1
ATOM 715 O O . TYR A 1 95 ? 58.007 -21.275 20.470 1.00 22.81 92 TYR A O 1
ATOM 724 N N . LYS A 1 96 ? 56.467 -19.736 21.041 1.00 25.74 93 LYS A N 1
ATOM 725 C CA . LYS A 1 96 ? 56.433 -20.046 22.466 1.00 28.86 93 LYS A CA 1
ATOM 726 C C . LYS A 1 96 ? 56.062 -21.535 22.701 1.00 28.27 93 LYS A C 1
ATOM 727 O O . LYS A 1 96 ? 56.755 -22.271 23.394 1.00 28.97 93 LYS A O 1
ATOM 733 N N . VAL A 1 97 ? 54.974 -21.970 22.088 1.00 27.20 94 VAL A N 1
ATOM 734 C CA . VAL A 1 97 ? 54.477 -23.318 22.303 1.00 26.14 94 VAL A CA 1
ATOM 735 C C . VAL A 1 97 ? 55.509 -24.296 21.757 1.00 25.10 94 VAL A C 1
ATOM 736 O O . VAL A 1 97 ? 55.737 -25.358 22.342 1.00 28.16 94 VAL A O 1
ATOM 740 N N . LEU A 1 98 ? 56.184 -23.924 20.684 1.00 22.51 95 LEU A N 1
ATOM 741 C CA . LEU A 1 98 ? 57.213 -24.811 20.131 1.00 21.80 95 LEU A CA 1
ATOM 742 C C . LEU A 1 98 ? 58.372 -24.941 21.116 1.00 21.58 95 LEU A C 1
ATOM 743 O O . LEU A 1 98 ? 58.821 -26.048 21.394 1.00 22.17 95 LEU A O 1
ATOM 748 N N . VAL A 1 99 ? 58.811 -23.819 21.683 1.00 23.51 96 VAL A N 1
ATOM 749 C CA . VAL A 1 99 ? 59.956 -23.778 22.601 1.00 23.62 96 VAL A CA 1
ATOM 750 C C . VAL A 1 99 ? 59.660 -24.463 23.928 1.00 25.97 96 VAL A C 1
ATOM 751 O O . VAL A 1 99 ? 60.463 -25.235 24.435 1.00 25.06 96 VAL A O 1
ATOM 755 N N . ASP A 1 100 ? 58.489 -24.173 24.478 1.00 27.87 97 ASP A N 1
ATOM 756 C CA . ASP A 1 100 ? 58.034 -24.784 25.709 1.00 31.51 97 ASP A CA 1
ATOM 757 C C . ASP A 1 100 ? 57.878 -26.314 25.597 1.00 29.48 97 ASP A C 1
ATOM 758 O O . ASP A 1 100 ? 57.857 -27.002 26.609 1.00 30.29 97 ASP A O 1
ATOM 763 N N . ASN A 1 101 ? 57.763 -26.842 24.384 1.00 25.83 98 ASN A N 1
ATOM 764 C CA . ASN A 1 101 ? 57.525 -28.274 24.202 1.00 24.06 98 ASN A CA 1
ATOM 765 C C . ASN A 1 101 ? 58.735 -29.045 23.710 1.00 23.45 98 ASN A C 1
ATOM 766 O O . ASN A 1 101 ? 58.661 -30.244 23.415 1.00 23.50 98 ASN A O 1
ATOM 771 N N . GLY A 1 102 ? 59.860 -28.366 23.633 1.00 23.44 99 GLY A N 1
ATOM 772 C CA . GLY A 1 102 ? 61.097 -29.023 23.364 1.00 23.17 99 GLY A CA 1
ATOM 773 C C . GLY A 1 102 ? 61.516 -28.940 21.928 1.00 22.59 99 GLY A C 1
ATOM 774 O O . GLY A 1 102 ? 62.369 -29.718 21.493 1.00 25.79 99 GLY A O 1
ATOM 775 N N . TYR A 1 103 ? 60.956 -27.999 21.181 1.00 21.19 100 TYR A N 1
ATOM 776 C CA . TYR A 1 103 ? 61.373 -27.823 19.795 1.00 22.17 100 TYR A CA 1
ATOM 777 C C . TYR A 1 103 ? 62.014 -26.454 19.620 1.00 25.14 100 TYR A C 1
ATOM 778 O O . TYR A 1 103 ? 61.570 -25.650 18.795 1.00 24.74 100 TYR A O 1
ATOM 787 N N . GLU A 1 104 ? 63.080 -26.217 20.368 1.00 26.82 101 GLU A N 1
ATOM 788 C CA . GLU A 1 104 ? 63.578 -24.860 20.546 1.00 30.40 101 GLU A CA 1
ATOM 789 C C . GLU A 1 104 ? 64.673 -24.437 19.584 1.00 31.42 101 GLU A C 1
ATOM 790 O O . GLU A 1 104 ? 65.082 -23.266 19.594 1.00 33.20 101 GLU A O 1
ATOM 796 N N . ASN A 1 105 ? 65.148 -25.359 18.757 1.00 30.56 102 ASN A N 1
ATOM 797 C CA . ASN A 1 105 ? 66.067 -24.969 17.698 1.00 29.72 102 ASN A CA 1
ATOM 798 C C . ASN A 1 105 ? 65.734 -25.680 16.394 1.00 29.55 102 ASN A C 1
ATOM 799 O O . ASN A 1 105 ? 65.042 -26.691 16.395 1.00 30.50 102 ASN A O 1
ATOM 804 N N . ILE A 1 106 ? 66.257 -25.128 15.304 1.00 29.56 103 ILE A N 1
ATOM 805 C CA . ILE A 1 106 ? 65.974 -25.549 13.956 1.00 29.21 103 ILE A CA 1
ATOM 806 C C . ILE A 1 106 ? 66.205 -27.037 13.762 1.00 29.29 103 ILE A C 1
ATOM 807 O O . ILE A 1 106 ? 65.379 -27.710 13.151 1.00 29.50 103 ILE A O 1
ATOM 812 N N . ASP A 1 107 ? 67.308 -27.557 14.294 1.00 29.28 104 ASP A N 1
ATOM 813 C CA . ASP A 1 107 ? 67.613 -29.003 14.1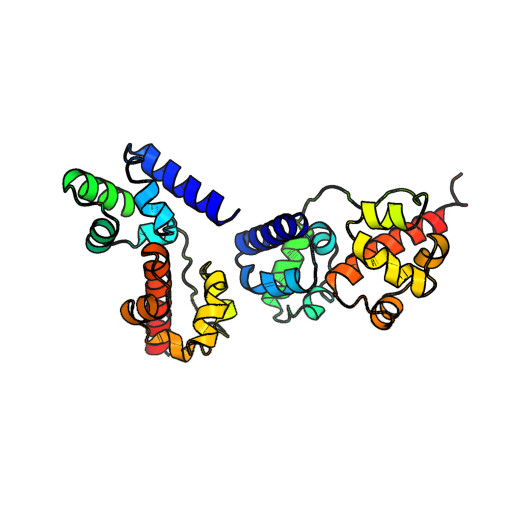98 1.00 29.41 104 ASP A CA 1
ATOM 814 C C . ASP A 1 107 ? 66.520 -29.907 14.761 1.00 25.95 104 ASP A C 1
ATOM 815 O O . ASP A 1 107 ? 66.138 -30.883 14.132 1.00 23.76 104 ASP A O 1
ATOM 820 N N . PHE A 1 108 ? 66.023 -29.587 15.952 1.00 23.48 105 PHE A N 1
ATOM 821 C CA . PHE A 1 108 ? 64.958 -30.384 16.537 1.00 22.63 105 PHE A CA 1
ATOM 822 C C . PHE A 1 108 ? 63.689 -30.238 15.722 1.00 21.20 105 PHE A C 1
ATOM 823 O O . PHE A 1 108 ? 62.980 -31.215 15.499 1.00 22.45 105 PHE A O 1
ATOM 831 N N . ILE A 1 109 ? 63.403 -29.037 15.236 1.00 19.79 106 ILE A N 1
ATOM 832 C CA . ILE A 1 109 ? 62.141 -28.827 14.512 1.00 19.66 106 ILE A CA 1
ATOM 833 C C . ILE A 1 109 ? 62.090 -29.639 13.218 1.00 17.53 106 ILE A C 1
ATOM 834 O O . ILE A 1 109 ? 61.011 -29.958 12.757 1.00 17.00 106 ILE A O 1
ATOM 839 N N . THR A 1 110 ? 63.262 -29.942 12.629 1.00 19.38 107 THR A N 1
ATOM 840 C CA . THR A 1 110 ? 63.381 -30.708 11.381 1.00 18.51 107 THR A CA 1
ATOM 841 C C . THR A 1 110 ? 62.836 -32.142 11.510 1.00 19.21 107 THR A C 1
ATOM 842 O O . THR A 1 110 ? 62.420 -32.723 10.528 1.00 19.10 107 THR A O 1
ATOM 846 N N . ASP A 1 111 ? 62.753 -32.683 12.724 1.00 20.64 108 ASP A N 1
ATOM 847 C CA . ASP A 1 111 ? 62.231 -34.037 12.917 1.00 21.35 108 ASP A CA 1
ATOM 848 C C . ASP A 1 111 ? 60.778 -34.123 13.307 1.00 22.35 108 ASP A C 1
ATOM 849 O O . ASP A 1 111 ? 60.234 -35.216 13.387 1.00 21.61 108 ASP A O 1
ATOM 854 N N . ILE A 1 112 ? 60.141 -32.971 13.526 1.00 22.08 109 ILE A N 1
ATOM 855 C CA . ILE A 1 112 ? 58.762 -32.932 13.993 1.00 19.38 109 ILE A CA 1
ATOM 856 C C . ILE A 1 112 ? 57.826 -33.553 12.916 1.00 21.49 109 ILE A C 1
ATOM 857 O O . ILE A 1 112 ? 58.124 -33.500 11.714 1.00 18.64 109 ILE A O 1
ATOM 862 N N . THR A 1 113 ? 56.706 -34.134 13.361 1.00 21.34 110 THR A N 1
ATOM 863 C CA . THR A 1 113 ? 55.703 -34.737 12.481 1.00 19.33 110 THR A CA 1
ATOM 864 C C . THR A 1 113 ? 54.345 -34.092 12.744 1.00 20.69 110 THR A C 1
ATOM 865 O O . THR A 1 113 ? 54.147 -33.373 13.734 1.00 19.76 110 THR A O 1
ATOM 869 N N . TRP A 1 114 ? 53.407 -34.364 11.850 1.00 19.33 111 TRP A N 1
ATOM 870 C CA . TRP A 1 114 ? 52.037 -33.891 11.963 1.00 19.61 111 TRP A CA 1
ATOM 871 C C . TRP A 1 114 ? 51.486 -34.260 13.331 1.00 19.86 111 TRP A C 1
ATOM 872 O O . TRP A 1 114 ? 50.945 -33.432 14.047 1.00 20.53 111 TRP A O 1
ATOM 883 N N . GLU A 1 115 ? 51.652 -35.517 13.703 1.00 21.21 112 GLU A N 1
ATOM 884 C CA . GLU A 1 115 ? 51.164 -36.007 14.981 1.00 23.00 112 GLU A CA 1
ATOM 885 C C . GLU A 1 115 ? 51.752 -35.224 16.149 1.00 20.76 112 GLU A C 1
ATOM 886 O O . GLU A 1 115 ? 51.084 -35.033 17.138 1.00 23.30 112 GLU A O 1
ATOM 892 N N . ASP A 1 116 ? 52.993 -34.776 16.043 1.00 18.20 113 ASP A N 1
ATOM 893 C CA . ASP A 1 116 ? 53.609 -34.023 17.143 1.00 18.52 113 ASP A CA 1
ATOM 894 C C . ASP A 1 116 ? 52.955 -32.665 17.331 1.00 18.25 113 ASP A C 1
ATOM 895 O O . ASP A 1 116 ? 52.901 -32.142 18.441 1.00 18.98 113 ASP A O 1
ATOM 900 N N . LEU A 1 117 ? 52.442 -32.114 16.228 1.00 18.45 114 LEU A N 1
ATOM 901 C CA . LEU A 1 117 ? 51.843 -30.789 16.212 1.00 17.86 114 LEU A CA 1
ATOM 902 C C . LEU A 1 117 ? 50.536 -30.893 16.902 1.00 18.41 114 LEU A C 1
ATOM 903 O O . LEU A 1 117 ? 50.218 -30.110 17.784 1.00 21.20 114 LEU A O 1
ATOM 908 N N . GLN A 1 118 ? 49.759 -31.854 16.461 1.00 22.15 115 GLN A N 1
ATOM 909 C CA . GLN A 1 118 ? 48.441 -32.101 17.028 1.00 25.20 115 GLN A CA 1
ATOM 910 C C . GLN A 1 118 ? 48.546 -32.165 18.536 1.00 27.08 115 GLN A C 1
ATOM 911 O O . GLN A 1 118 ? 47.820 -31.474 19.247 1.00 30.66 115 GLN A O 1
ATOM 917 N N . GLU A 1 119 ? 49.466 -32.986 19.029 1.00 28.92 116 GLU A N 1
ATOM 918 C CA . GLU A 1 119 ? 49.623 -33.157 20.466 1.00 31.55 116 GLU A CA 1
ATOM 919 C C . GLU A 1 119 ? 49.833 -31.868 21.229 1.00 29.96 116 GLU A C 1
ATOM 920 O O . GLU A 1 119 ? 49.363 -31.744 22.346 1.00 33.21 116 GLU A O 1
ATOM 926 N N . ILE A 1 120 ? 50.600 -30.934 20.684 1.00 28.93 117 ILE A N 1
ATOM 927 C CA . ILE A 1 120 ? 51.038 -29.779 21.512 1.00 29.70 117 ILE A CA 1
ATOM 928 C C . ILE A 1 120 ? 50.143 -28.575 21.333 1.00 29.14 117 ILE A C 1
ATOM 929 O O . ILE A 1 120 ? 50.410 -27.524 21.911 1.00 31.38 117 ILE A O 1
ATOM 934 N N . GLY A 1 121 ? 49.079 -28.737 20.545 1.00 27.70 118 GLY A N 1
ATOM 935 C CA . GLY A 1 121 ? 48.093 -27.685 20.371 1.00 26.48 118 GLY A CA 1
ATOM 936 C C . GLY A 1 121 ? 48.116 -26.917 19.061 1.00 25.67 118 GLY A C 1
ATOM 937 O O . GLY A 1 121 ? 47.373 -25.932 18.935 1.00 28.22 118 GLY A O 1
ATOM 938 N N . ILE A 1 122 ? 48.941 -27.326 18.084 1.00 22.22 119 ILE A N 1
ATOM 939 C CA . ILE A 1 122 ? 48.899 -26.698 16.747 1.00 17.82 119 ILE A CA 1
ATOM 940 C C . ILE A 1 122 ? 47.996 -27.614 15.943 1.00 19.16 119 ILE A C 1
ATOM 941 O O . ILE A 1 122 ? 48.451 -28.640 15.400 1.00 16.67 119 ILE A O 1
ATOM 946 N N . THR A 1 123 ? 46.704 -27.247 15.923 1.00 17.92 120 THR A N 1
ATOM 947 C CA . THR A 1 123 ? 45.617 -28.098 15.437 1.00 18.20 120 THR A CA 1
ATOM 948 C C . THR A 1 123 ? 44.966 -27.579 14.150 1.00 18.31 120 THR A C 1
ATOM 949 O O . THR A 1 123 ? 44.227 -28.309 13.472 1.00 16.89 120 THR A O 1
ATOM 953 N N . LYS A 1 124 ? 45.242 -26.331 13.792 1.00 16.69 121 LYS A N 1
ATOM 954 C CA . LYS A 1 124 ? 44.692 -25.803 12.575 1.00 15.57 121 LYS A CA 1
ATOM 955 C C . LYS A 1 124 ? 45.398 -26.426 11.416 1.00 15.10 121 LYS A C 1
ATOM 956 O O . LYS A 1 124 ? 46.623 -26.244 11.245 1.00 16.14 121 LYS A O 1
ATOM 962 N N . LEU A 1 125 ? 44.611 -27.093 10.580 1.00 15.25 122 LEU A N 1
ATOM 963 C CA . LEU A 1 125 ? 45.111 -27.934 9.503 1.00 14.08 122 LEU A CA 1
ATOM 964 C C . LEU A 1 125 ? 45.966 -27.173 8.519 1.00 13.72 122 LEU A C 1
ATOM 965 O O . LEU A 1 125 ? 47.010 -27.668 8.071 1.00 14.52 122 LEU A O 1
ATOM 970 N N . GLY A 1 126 ? 45.545 -25.967 8.192 1.00 13.76 123 GLY A N 1
ATOM 971 C CA . GLY A 1 126 ? 46.330 -25.146 7.292 1.00 13.67 123 GLY A CA 1
ATOM 972 C C . GLY A 1 126 ? 47.684 -24.737 7.864 1.00 13.84 123 GLY A C 1
ATOM 973 O O . GLY A 1 126 ? 48.663 -24.640 7.142 1.00 13.78 123 GLY A O 1
ATOM 974 N N . HIS A 1 127 ? 47.722 -24.481 9.163 1.00 14.19 124 HIS A N 1
ATOM 975 C CA . HIS A 1 127 ? 48.973 -24.116 9.809 1.00 14.48 124 HIS A CA 1
ATOM 976 C C . HIS A 1 127 ? 49.801 -25.347 9.999 1.00 14.24 124 HIS A C 1
ATOM 977 O O . HIS A 1 127 ? 50.994 -25.304 9.867 1.00 14.64 124 HIS A O 1
ATOM 984 N N . GLN A 1 128 ? 49.158 -26.462 10.279 1.00 14.14 125 GLN A N 1
ATOM 985 C CA . GLN A 1 128 ? 49.884 -27.702 10.361 1.00 14.06 125 GLN A CA 1
ATOM 986 C C . GLN A 1 128 ? 50.515 -28.020 8.987 1.00 14.27 125 GLN A C 1
ATOM 987 O O . GLN A 1 128 ? 51.669 -28.431 8.916 1.00 16.58 125 GLN A O 1
ATOM 993 N N . LYS A 1 129 ? 49.759 -27.833 7.911 1.00 13.49 126 LYS A N 1
ATOM 994 C CA . LYS A 1 129 ? 50.284 -28.096 6.585 1.00 13.37 126 LYS A CA 1
ATOM 995 C C . LYS A 1 129 ? 51.441 -27.218 6.245 1.00 14.41 126 LYS A C 1
ATOM 996 O O . LYS A 1 129 ? 52.433 -27.697 5.699 1.00 16.87 126 LYS A O 1
ATOM 1002 N N . LYS A 1 130 ? 51.336 -25.922 6.544 1.00 13.67 127 LYS A N 1
ATOM 1003 C CA . LYS A 1 130 ? 52.420 -25.020 6.199 1.00 14.00 127 LYS A CA 1
ATOM 1004 C C . LYS A 1 130 ? 53.709 -25.341 7.014 1.00 14.47 127 LYS A C 1
ATOM 1005 O O . LYS A 1 130 ? 54.820 -25.415 6.463 1.00 14.32 127 LYS A O 1
ATOM 1011 N N . LEU A 1 131 ? 53.549 -25.502 8.328 1.00 14.17 128 LEU A N 1
ATOM 1012 C CA . LEU A 1 131 ? 54.662 -25.927 9.131 1.00 14.38 128 LEU A CA 1
ATOM 1013 C C . LEU A 1 131 ? 55.318 -27.138 8.501 1.00 14.33 128 LEU A C 1
ATOM 1014 O O . LEU A 1 131 ? 56.499 -27.117 8.270 1.00 14.35 128 LEU A O 1
ATOM 1019 N N . MET A 1 132 ? 54.532 -28.173 8.180 1.00 14.30 129 MET A N 1
ATOM 1020 C CA . MET A 1 132 ? 55.095 -29.415 7.663 1.00 13.93 129 MET A CA 1
ATOM 1021 C C . MET A 1 132 ? 55.735 -29.286 6.306 1.00 14.04 129 MET A C 1
ATOM 1022 O O . MET A 1 132 ? 56.694 -29.979 6.031 1.00 15.04 129 MET A O 1
ATOM 1027 N N . LEU A 1 133 ? 55.206 -28.435 5.432 1.00 14.01 130 LEU A N 1
ATOM 1028 C CA . LEU A 1 133 ? 55.872 -28.181 4.148 1.00 14.74 130 LEU A CA 1
ATOM 1029 C C . LEU A 1 133 ? 57.257 -27.572 4.405 1.00 14.72 130 LEU A C 1
ATOM 1030 O O . LEU A 1 133 ? 58.238 -27.948 3.758 1.00 15.11 130 LEU A O 1
ATOM 1035 N N . ALA A 1 134 ? 57.317 -26.641 5.349 1.00 14.72 131 ALA A N 1
ATOM 1036 C CA . ALA A 1 134 ? 58.579 -25.978 5.722 1.00 15.18 131 ALA A CA 1
ATOM 1037 C C . ALA A 1 134 ? 59.556 -26.957 6.374 1.00 15.18 131 ALA A C 1
ATOM 1038 O O . ALA A 1 134 ? 60.757 -26.898 6.132 1.00 15.61 131 ALA A O 1
ATOM 1040 N N . VAL A 1 135 ? 59.032 -27.843 7.203 1.00 14.83 132 VAL A N 1
ATOM 1041 C CA . VAL A 1 135 ? 59.838 -28.834 7.863 1.00 14.94 132 VAL A CA 1
ATOM 1042 C C . VAL A 1 135 ? 60.450 -29.834 6.873 1.00 15.13 132 VAL A C 1
ATOM 1043 O O . VAL A 1 135 ? 61.565 -30.250 7.060 1.00 15.45 132 VAL A O 1
ATOM 1047 N N . ARG A 1 136 ? 59.715 -30.230 5.844 1.00 15.05 133 ARG A N 1
ATOM 1048 C CA . ARG A 1 136 ? 60.251 -31.145 4.840 1.00 15.46 133 ARG A CA 1
ATOM 1049 C C . ARG A 1 136 ? 61.293 -30.484 3.976 1.00 15.97 133 ARG A C 1
ATOM 1050 O O . ARG A 1 136 ? 62.197 -31.150 3.439 1.00 16.51 133 ARG A O 1
ATOM 1058 N N . LYS A 1 137 ? 61.152 -29.177 3.807 1.00 15.97 134 LYS A N 1
ATOM 1059 C CA . LYS A 1 137 ? 62.177 -28.423 3.064 1.00 16.68 134 LYS A CA 1
ATOM 1060 C C . LYS A 1 137 ? 63.488 -28.450 3.880 1.00 16.93 134 LYS A C 1
ATOM 1061 O O . LYS A 1 137 ? 64.559 -28.746 3.350 1.00 17.56 134 LYS A O 1
ATOM 1067 N N . LEU A 1 138 ? 63.388 -28.198 5.169 1.00 16.55 135 LEU A N 1
ATOM 1068 C CA . LEU A 1 138 ? 64.541 -28.352 6.060 1.00 16.81 135 LEU A CA 1
ATOM 1069 C C . LEU A 1 138 ? 65.142 -29.738 5.993 1.00 16.94 135 LEU A C 1
ATOM 1070 O O . LEU A 1 138 ? 66.350 -29.845 5.881 1.00 17.49 135 LEU A O 1
ATOM 1075 N N . ALA A 1 139 ? 64.313 -30.785 6.019 1.00 16.59 136 ALA A N 1
ATOM 1076 C CA . ALA A 1 139 ? 64.816 -32.168 6.016 1.00 16.90 136 ALA A CA 1
ATOM 1077 C C . ALA A 1 139 ? 65.528 -32.519 4.703 1.00 17.58 136 ALA A C 1
ATOM 1078 O O . ALA A 1 139 ? 66.493 -33.275 4.705 1.00 18.13 136 ALA A O 1
ATOM 1080 N N . GLU A 1 140 ? 65.066 -31.977 3.591 1.00 17.70 137 GLU A N 1
ATOM 1081 C CA . GLU A 1 140 ? 65.741 -32.175 2.301 1.00 18.58 137 GLU A CA 1
ATOM 1082 C C . GLU A 1 140 ? 67.108 -31.450 2.287 1.00 19.19 137 GLU A C 1
ATOM 1083 O O . GLU A 1 140 ? 68.126 -31.985 1.828 1.00 20.00 137 GLU A O 1
ATOM 1089 N N . LEU A 1 141 ? 67.122 -30.217 2.796 1.00 19.08 138 LEU A N 1
ATOM 1090 C CA . LEU A 1 141 ? 68.382 -29.482 2.916 1.00 19.61 138 LEU A CA 1
ATOM 1091 C C . LEU A 1 141 ? 69.360 -30.288 3.783 1.00 19.70 138 LEU A C 1
ATOM 1092 O O . LEU A 1 141 ? 70.520 -30.481 3.451 1.00 20.50 138 LEU A O 1
ATOM 1097 N N . ARG A 1 142 ? 68.879 -30.776 4.895 1.00 18.99 139 ARG A N 1
ATOM 1098 C CA . ARG A 1 142 ? 69.748 -31.519 5.796 1.00 22.80 139 ARG A CA 1
ATOM 1099 C C . ARG A 1 142 ? 70.215 -32.825 5.157 1.00 22.16 139 ARG A C 1
ATOM 1100 O O . ARG A 1 142 ? 71.424 -33.171 5.203 1.00 25.49 139 ARG A O 1
ATOM 1108 N N . ARG A 1 143 ? 69.277 -33.512 4.515 1.00 20.20 140 ARG A N 1
ATOM 1109 C CA . ARG A 1 143 ? 69.586 -34.734 3.801 1.00 20.63 140 ARG A CA 1
ATOM 1110 C C . ARG A 1 143 ? 70.593 -34.535 2.643 1.00 22.26 140 ARG A C 1
ATOM 1111 O O . ARG A 1 143 ? 71.464 -35.370 2.468 1.00 25.30 140 ARG A O 1
ATOM 1119 N N . HIS A 1 144 ? 70.541 -33.423 1.902 1.00 21.49 141 HIS A N 1
ATOM 1120 C CA . HIS A 1 144 ? 71.525 -33.187 0.828 1.00 22.72 141 HIS A CA 1
ATOM 1121 C C . HIS A 1 144 ? 72.872 -32.586 1.270 1.00 23.23 141 HIS A C 1
ATOM 1122 O O . HIS A 1 144 ? 73.841 -32.606 0.515 1.00 24.41 141 HIS A O 1
ATOM 1129 N N . HIS A 1 145 ? 72.932 -32.071 2.495 1.00 24.99 142 HIS A N 1
ATOM 1130 C CA . HIS A 1 145 ? 74.029 -31.204 2.945 1.00 26.73 142 HIS A CA 1
ATOM 1131 C C . HIS A 1 145 ? 75.440 -31.771 2.773 1.00 26.28 142 HIS A C 1
ATOM 1132 O O . HIS A 1 145 ? 76.350 -31.030 2.350 1.00 28.34 142 HIS A O 1
ATOM 1139 N N . HIS A 1 146 ? 75.643 -33.055 3.059 1.00 24.04 143 HIS A N 1
ATOM 1140 C CA . HIS A 1 146 ? 76.997 -33.632 2.887 1.00 26.68 143 HIS A CA 1
ATOM 1141 C C . HIS A 1 146 ? 77.255 -34.224 1.472 1.00 26.37 143 HIS A C 1
ATOM 1142 O O . HIS A 1 146 ? 78.323 -34.765 1.201 1.00 27.47 143 HIS A O 1
ATOM 1149 N N . HIS A 1 147 ? 76.288 -34.042 0.575 1.00 26.28 144 HIS A N 1
ATOM 1150 C CA . HIS A 1 147 ? 76.295 -34.689 -0.738 1.00 28.15 144 HIS A CA 1
ATOM 1151 C C . HIS A 1 147 ? 76.360 -33.682 -1.920 1.00 28.59 144 HIS A C 1
ATOM 1152 O O . HIS A 1 147 ? 75.802 -33.921 -2.980 1.00 29.00 144 HIS A O 1
ATOM 1159 N N . HIS A 1 148 ? 77.105 -32.599 -1.697 1.00 28.69 145 HIS A N 1
ATOM 1160 C CA . HIS A 1 148 ? 77.306 -31.558 -2.661 1.00 30.40 145 HIS A CA 1
ATOM 1161 C C . HIS A 1 148 ? 78.767 -31.582 -3.035 1.00 33.32 145 HIS A C 1
ATOM 1162 O O . HIS A 1 148 ? 79.618 -31.072 -2.294 1.00 33.24 145 HIS A O 1
ATOM 1169 N N . HIS A 1 149 ? 79.057 -32.177 -4.184 1.00 36.28 146 HIS A N 1
ATOM 1170 C CA . HIS A 1 149 ? 80.408 -32.214 -4.681 1.00 40.22 146 HIS A CA 1
ATOM 1171 C C . HIS A 1 149 ? 80.482 -31.816 -6.164 1.00 40.80 146 HIS A C 1
ATOM 1172 O O . HIS A 1 149 ? 81.601 -31.618 -6.651 1.00 40.60 146 HIS A O 1
ATOM 1179 N N . THR B 1 4 ? 39.648 -5.694 -2.617 1.00 67.25 1 THR B N 1
ATOM 1180 C CA . THR B 1 4 ? 38.592 -6.565 -2.033 1.00 64.99 1 THR B CA 1
ATOM 1181 C C . THR B 1 4 ? 37.415 -6.841 -2.980 1.00 61.79 1 THR B C 1
ATOM 1182 O O . THR B 1 4 ? 37.314 -6.230 -4.034 1.00 63.15 1 THR B O 1
ATOM 1186 N N . ARG B 1 5 ? 36.523 -7.752 -2.600 1.00 56.99 2 ARG B N 1
ATOM 1187 C CA . ARG B 1 5 ? 35.322 -8.017 -3.411 1.00 56.90 2 ARG B CA 1
ATOM 1188 C C . ARG B 1 5 ? 34.428 -6.782 -3.545 1.00 54.76 2 ARG B C 1
ATOM 1189 O O . ARG B 1 5 ? 33.893 -6.509 -4.605 1.00 54.37 2 ARG B O 1
ATOM 1197 N N . GLU B 1 6 ? 34.271 -6.072 -2.439 1.00 53.91 3 GLU B N 1
ATOM 1198 C CA . GLU B 1 6 ? 33.400 -4.904 -2.307 1.00 55.22 3 GLU B CA 1
ATOM 1199 C C . GLU B 1 6 ? 34.000 -3.666 -2.993 1.00 55.97 3 GLU B C 1
ATOM 1200 O O . GLU B 1 6 ? 33.271 -2.806 -3.459 1.00 55.37 3 GLU B O 1
ATOM 1206 N N . GLY B 1 7 ? 35.325 -3.601 -3.050 1.00 56.10 4 GLY B N 1
ATOM 1207 C CA . GLY B 1 7 ? 36.033 -2.560 -3.764 1.00 60.09 4 GLY B CA 1
ATOM 1208 C C . GLY B 1 7 ? 36.157 -2.798 -5.264 1.00 60.50 4 GLY B C 1
A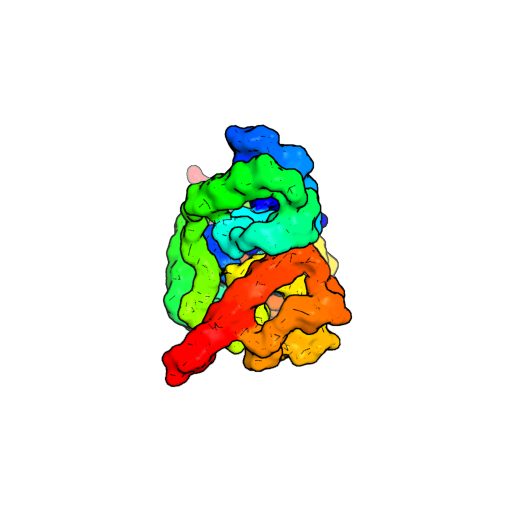TOM 1209 O O . GLY B 1 7 ? 36.286 -1.848 -6.038 1.00 62.84 4 GLY B O 1
ATOM 1210 N N . LYS B 1 8 ? 36.152 -4.059 -5.686 1.00 57.17 5 LYS B N 1
ATOM 1211 C CA . LYS B 1 8 ? 36.196 -4.377 -7.114 1.00 58.24 5 LYS B CA 1
ATOM 1212 C C . LYS B 1 8 ? 34.807 -4.174 -7.694 1.00 55.10 5 LYS B C 1
ATOM 1213 O O . LYS B 1 8 ? 34.659 -3.647 -8.790 1.00 56.16 5 LYS B O 1
ATOM 1219 N N . SER B 1 9 ? 33.797 -4.595 -6.938 1.00 50.87 6 SER B N 1
ATOM 1220 C CA . SER B 1 9 ? 32.388 -4.467 -7.332 1.00 48.24 6 SER B CA 1
ATOM 1221 C C . SER B 1 9 ? 31.939 -3.012 -7.470 1.00 49.48 6 SER B C 1
ATOM 1222 O O . SER B 1 9 ? 31.253 -2.658 -8.431 1.00 51.17 6 SER B O 1
ATOM 1225 N N . SER B 1 10 ? 32.348 -2.178 -6.512 1.00 49.17 7 SER B N 1
ATOM 1226 C CA . SER B 1 10 ? 31.939 -0.781 -6.444 1.00 50.87 7 SER B CA 1
ATOM 1227 C C . SER B 1 10 ? 32.668 0.091 -7.464 1.00 54.28 7 SER B C 1
ATOM 1228 O O . SER B 1 10 ? 32.139 1.094 -7.916 1.00 54.24 7 SER B O 1
ATOM 1231 N N . GLU B 1 11 ? 33.885 -0.307 -7.812 1.00 56.25 8 GLU B N 1
ATOM 1232 C CA . GLU B 1 11 ? 34.615 0.280 -8.924 1.00 61.99 8 GLU B CA 1
ATOM 1233 C C . GLU B 1 11 ? 33.938 -0.063 -10.240 1.00 59.36 8 GLU B C 1
ATOM 1234 O O . GLU B 1 11 ? 33.846 0.778 -11.107 1.00 63.42 8 GLU B O 1
ATOM 1240 N N . ALA B 1 12 ? 33.455 -1.296 -10.386 1.00 55.14 9 ALA B N 1
ATOM 1241 C CA . ALA B 1 12 ? 32.844 -1.720 -11.642 1.00 53.85 9 ALA B CA 1
ATOM 1242 C C . ALA B 1 12 ? 31.542 -0.957 -11.880 1.00 51.31 9 ALA B C 1
ATOM 1243 O O . ALA B 1 12 ? 31.249 -0.596 -13.026 1.00 56.77 9 ALA B O 1
ATOM 1245 N N . VAL B 1 13 ? 30.800 -0.671 -10.809 1.00 47.28 10 VAL B N 1
ATOM 1246 C CA . VAL B 1 13 ? 29.602 0.165 -10.888 1.00 46.28 10 VAL B CA 1
ATOM 1247 C C . VAL B 1 13 ? 29.958 1.599 -11.292 1.00 51.44 10 VAL B C 1
ATOM 1248 O O . VAL B 1 13 ? 29.243 2.220 -12.097 1.00 52.94 10 VAL B O 1
ATOM 1252 N N . SER B 1 14 ? 31.059 2.130 -10.757 1.00 54.71 11 SER B N 1
ATOM 1253 C CA . SER B 1 14 ? 31.435 3.499 -11.068 1.00 60.48 11 SER B CA 1
ATOM 1254 C C . SER B 1 14 ? 31.863 3.632 -12.508 1.00 65.49 11 SER B C 1
ATOM 1255 O O . SER B 1 14 ? 31.480 4.582 -13.186 1.00 68.93 11 SER B O 1
ATOM 1258 N N . GLN B 1 15 ? 32.649 2.672 -12.977 1.00 66.47 12 GLN B N 1
ATOM 1259 C CA . GLN B 1 15 ? 33.096 2.696 -14.360 1.00 73.94 12 GLN B CA 1
ATOM 1260 C C . GLN B 1 15 ? 31.912 2.600 -15.313 1.00 72.53 12 GLN B C 1
ATOM 1261 O O . GLN B 1 15 ? 31.866 3.302 -16.319 1.00 79.56 12 GLN B O 1
ATOM 1267 N N . TRP B 1 16 ? 30.948 1.747 -14.977 1.00 66.15 13 TRP B N 1
ATOM 1268 C CA . TRP B 1 16 ? 29.764 1.559 -15.806 1.00 64.05 13 TRP B CA 1
ATOM 1269 C C . TRP B 1 16 ? 28.896 2.838 -15.901 1.00 64.91 13 TRP B C 1
ATOM 1270 O O . TRP B 1 16 ? 28.461 3.219 -17.007 1.00 68.28 13 TRP B O 1
ATOM 1281 N N . LEU B 1 17 ? 28.692 3.511 -14.765 1.00 61.54 14 LEU B N 1
ATOM 1282 C CA . LEU B 1 17 ? 27.993 4.802 -14.728 1.00 63.09 14 LEU B CA 1
ATOM 1283 C C . LEU B 1 17 ? 28.754 5.874 -15.483 1.00 70.59 14 LEU B C 1
ATOM 1284 O O . LEU B 1 17 ? 28.165 6.707 -16.176 1.00 73.45 14 LEU B O 1
ATOM 1289 N N . THR B 1 18 ? 30.072 5.838 -15.343 1.00 74.24 15 THR B N 1
ATOM 1290 C CA . THR B 1 18 ? 30.967 6.836 -15.929 1.00 82.42 15 THR B CA 1
ATOM 1291 C C . THR B 1 18 ? 30.962 6.783 -17.436 1.00 87.14 15 THR B C 1
ATOM 1292 O O . THR B 1 18 ? 30.983 7.812 -18.090 1.00 93.09 15 THR B O 1
ATOM 1296 N N . ALA B 1 19 ? 30.909 5.572 -17.977 1.00 85.01 16 ALA B N 1
ATOM 1297 C CA . ALA B 1 19 ? 30.804 5.379 -19.408 1.00 89.61 16 ALA B CA 1
ATOM 1298 C C . ALA B 1 19 ? 29.638 6.174 -19.994 1.00 89.98 16 ALA B C 1
ATOM 1299 O O . ALA B 1 19 ? 29.741 6.645 -21.129 1.00 96.82 16 ALA B O 1
ATOM 1301 N N . PHE B 1 20 ? 28.540 6.335 -19.245 1.00 83.66 17 PHE B N 1
ATOM 1302 C CA . PHE B 1 20 ? 27.419 7.166 -19.730 1.00 84.76 17 PHE B CA 1
ATOM 1303 C C . PHE B 1 20 ? 27.105 8.435 -18.903 1.00 86.05 17 PHE B C 1
ATOM 1304 O O . PHE B 1 20 ? 25.988 8.941 -18.936 1.00 84.16 17 PHE B O 1
ATOM 1312 N N . GLN B 1 21 ? 28.115 8.972 -18.217 1.00 89.83 18 GLN B N 1
ATOM 1313 C CA . GLN B 1 21 ? 28.037 10.306 -17.576 1.00 93.74 18 GLN B CA 1
ATOM 1314 C C . GLN B 1 21 ? 26.967 10.426 -16.487 1.00 87.12 18 GLN B C 1
ATOM 1315 O O . GLN B 1 21 ? 26.436 11.520 -16.246 1.00 88.93 18 GLN B O 1
ATOM 1321 N N . LEU B 1 22 ? 26.660 9.313 -15.819 1.00 79.72 19 LEU B N 1
ATOM 1322 C CA . LEU B 1 22 ? 25.800 9.359 -14.644 1.00 73.56 19 LEU B CA 1
ATOM 1323 C C . LEU B 1 22 ? 26.553 8.999 -13.370 1.00 71.26 19 LEU B C 1
ATOM 1324 O O . LEU B 1 22 ? 25.930 8.709 -12.354 1.00 67.63 19 LEU B O 1
ATOM 1329 N N . GLN B 1 23 ? 27.886 9.038 -13.400 1.00 75.61 20 GLN B N 1
ATOM 1330 C CA . GLN B 1 23 ? 28.676 8.850 -12.160 1.00 75.11 20 GLN B CA 1
ATOM 1331 C C . GLN B 1 23 ? 28.082 9.647 -10.982 1.00 74.24 20 GLN B C 1
ATOM 1332 O O . GLN B 1 23 ? 28.348 9.337 -9.840 1.00 73.33 20 GLN B O 1
ATOM 1338 N N . LEU B 1 24 ? 27.290 10.676 -11.269 1.00 77.91 21 LEU B N 1
ATOM 1339 C CA . LEU B 1 24 ? 26.600 11.471 -10.244 1.00 78.44 21 LEU B CA 1
ATOM 1340 C C . LEU B 1 24 ? 25.975 10.566 -9.184 1.00 71.02 21 LEU B C 1
ATOM 1341 O O . LEU B 1 24 ? 26.139 10.790 -7.978 1.00 72.01 21 LEU B O 1
ATOM 1346 N N . TYR B 1 25 ? 25.272 9.527 -9.651 1.00 65.57 22 TYR B N 1
ATOM 1347 C CA . TYR B 1 25 ? 24.603 8.570 -8.766 1.00 59.52 22 TYR B CA 1
ATOM 1348 C C . TYR B 1 25 ? 25.504 7.405 -8.263 1.00 56.30 22 TYR B C 1
ATOM 1349 O O . TYR B 1 25 ? 25.012 6.441 -7.632 1.00 51.60 22 TYR B O 1
ATOM 1358 N N . ALA B 1 26 ? 26.814 7.491 -8.502 1.00 59.33 23 ALA B N 1
ATOM 1359 C CA . ALA B 1 26 ? 27.728 6.446 -8.032 1.00 56.93 23 ALA B CA 1
ATOM 1360 C C . ALA B 1 26 ? 27.553 6.166 -6.539 1.00 54.77 23 ALA B C 1
ATOM 1361 O O . ALA B 1 26 ? 27.520 5.020 -6.135 1.00 50.34 23 ALA B O 1
ATOM 1363 N N . PRO B 1 27 ? 27.449 7.211 -5.709 1.00 58.63 24 PRO B N 1
ATOM 1364 C CA . PRO B 1 27 ? 27.219 6.878 -4.305 1.00 57.12 24 PRO B CA 1
ATOM 1365 C C . PRO B 1 27 ? 25.818 6.378 -3.990 1.00 53.04 24 PRO B C 1
ATOM 1366 O O . PRO B 1 27 ? 25.621 5.754 -2.970 1.00 51.03 24 PRO B O 1
ATOM 1370 N N . ASN B 1 28 ? 24.844 6.640 -4.836 1.00 52.31 25 ASN B N 1
ATOM 1371 C CA . ASN B 1 28 ? 23.491 6.144 -4.551 1.00 49.02 25 ASN B CA 1
ATOM 1372 C C . ASN B 1 28 ? 23.474 4.652 -4.576 1.00 43.70 25 ASN B C 1
ATOM 1373 O O . ASN B 1 28 ? 22.904 4.020 -3.701 1.00 42.23 25 ASN B O 1
ATOM 1378 N N . PHE B 1 29 ? 24.126 4.112 -5.597 1.00 42.25 26 PHE B N 1
ATOM 1379 C CA . PHE B 1 29 ? 24.211 2.676 -5.831 1.00 37.98 26 PHE B CA 1
ATOM 1380 C C . PHE B 1 29 ? 25.108 1.992 -4.837 1.00 36.99 26 PHE B C 1
ATOM 1381 O O . PHE B 1 29 ? 24.720 0.989 -4.228 1.00 33.98 26 PHE B O 1
ATOM 1389 N N . ILE B 1 30 ? 26.308 2.522 -4.643 1.00 39.98 27 ILE B N 1
ATOM 1390 C CA . ILE B 1 30 ? 27.296 1.810 -3.812 1.00 39.24 27 ILE B CA 1
ATOM 1391 C C . ILE B 1 30 ? 26.947 1.758 -2.313 1.00 39.16 27 ILE B C 1
ATOM 1392 O O . ILE B 1 30 ? 27.064 0.707 -1.687 1.00 36.53 27 ILE B O 1
ATOM 1397 N N . SER B 1 31 ? 26.512 2.876 -1.736 1.00 42.67 28 SER B N 1
ATOM 1398 C CA . SER B 1 31 ? 26.153 2.915 -0.316 1.00 43.93 28 SER B CA 1
ATOM 1399 C C . SER B 1 31 ? 24.946 2.029 -0.055 1.00 40.44 28 SER B C 1
ATOM 1400 O O . SER B 1 31 ? 24.808 1.494 1.034 1.00 40.31 28 SER B O 1
ATOM 1403 N N . ALA B 1 32 ? 24.106 1.830 -1.068 1.00 38.08 29 ALA B N 1
ATOM 1404 C CA . ALA B 1 32 ? 23.009 0.864 -0.994 1.00 35.02 29 ALA B CA 1
ATOM 1405 C C . ALA B 1 32 ? 23.491 -0.588 -1.170 1.00 31.23 29 ALA B C 1
ATOM 1406 O O . ALA B 1 32 ? 22.705 -1.526 -1.012 1.00 29.19 29 ALA B O 1
ATOM 1408 N N . GLY B 1 33 ? 24.771 -0.749 -1.512 1.00 31.00 30 GLY B N 1
ATOM 1409 C CA . GLY B 1 33 ? 25.407 -2.061 -1.664 1.00 28.26 30 GLY B CA 1
ATOM 1410 C C . GLY B 1 33 ? 25.016 -2.761 -2.950 1.00 26.14 30 GLY B C 1
ATOM 1411 O O . GLY B 1 33 ? 24.930 -4.006 -2.976 1.00 23.99 30 GLY B O 1
ATOM 1412 N N . TYR B 1 34 ? 24.741 -1.994 -4.013 1.00 27.28 31 TYR B N 1
ATOM 1413 C CA . TYR B 1 34 ? 24.349 -2.606 -5.288 1.00 26.12 31 TYR B CA 1
ATOM 1414 C C . TYR B 1 34 ? 25.601 -2.992 -6.027 1.00 26.86 31 TYR B C 1
ATOM 1415 O O . TYR B 1 34 ? 26.557 -2.225 -6.065 1.00 29.22 31 TYR B O 1
ATOM 1424 N N . ASP B 1 35 ? 25.601 -4.212 -6.548 1.00 25.54 32 ASP B N 1
ATOM 1425 C CA . ASP B 1 35 ? 26.611 -4.653 -7.476 1.00 27.08 32 ASP B CA 1
ATOM 1426 C C . ASP B 1 35 ? 25.975 -4.808 -8.841 1.00 28.13 32 ASP B C 1
ATOM 1427 O O . ASP B 1 35 ? 24.757 -4.895 -8.954 1.00 26.94 32 ASP B O 1
ATOM 1432 N N . LEU B 1 36 ? 26.794 -4.837 -9.877 1.00 31.00 33 LEU B N 1
ATOM 1433 C CA . LEU B 1 36 ? 26.261 -4.944 -11.241 1.00 33.02 33 LEU B CA 1
ATOM 1434 C C . LEU B 1 36 ? 25.259 -6.100 -11.456 1.00 31.51 33 LEU B C 1
ATOM 1435 O O . LEU B 1 36 ? 24.204 -5.892 -12.052 1.00 31.81 33 LEU B O 1
ATOM 1440 N N . PRO B 1 37 ? 25.574 -7.314 -10.972 1.00 30.40 34 PRO B N 1
ATOM 1441 C CA . PRO B 1 37 ? 24.581 -8.384 -11.098 1.00 29.68 34 PRO B CA 1
ATOM 1442 C C . PRO B 1 37 ? 23.183 -8.018 -10.558 1.00 27.44 34 PRO B C 1
ATOM 1443 O O . PRO B 1 37 ? 22.174 -8.235 -11.240 1.00 28.41 34 PRO B O 1
ATOM 1447 N N . THR B 1 38 ? 23.129 -7.441 -9.373 1.00 25.22 35 THR B N 1
ATOM 1448 C CA . THR B 1 38 ? 21.867 -6.995 -8.805 1.00 23.99 35 THR B CA 1
ATOM 1449 C C . THR B 1 38 ? 21.256 -5.812 -9.573 1.00 25.24 35 THR B C 1
ATOM 1450 O O . THR B 1 38 ? 20.057 -5.778 -9.792 1.00 25.40 35 THR B O 1
ATOM 1454 N N . ILE B 1 39 ? 22.076 -4.861 -10.009 1.00 26.65 36 ILE B N 1
ATOM 1455 C CA . ILE B 1 39 ? 21.602 -3.712 -10.771 1.00 28.40 36 ILE B CA 1
ATOM 1456 C C . ILE B 1 39 ? 20.924 -4.159 -12.063 1.00 30.02 36 ILE B C 1
ATOM 1457 O O . ILE B 1 39 ? 19.920 -3.570 -12.478 1.00 30.69 36 ILE B O 1
ATOM 1462 N N . SER B 1 40 ? 21.413 -5.224 -12.692 1.00 31.17 37 SER B N 1
ATOM 1463 C CA . SER B 1 40 ? 20.727 -5.726 -13.915 1.00 33.60 37 SER B CA 1
ATOM 1464 C C . SER B 1 40 ? 19.260 -6.091 -13.688 1.00 32.51 37 SER B C 1
ATOM 1465 O O . SER B 1 40 ? 18.482 -6.165 -14.659 1.00 34.75 37 SER B O 1
ATOM 1468 N N . ARG B 1 41 ? 18.869 -6.307 -12.425 1.00 29.75 38 ARG B N 1
ATOM 1469 C CA . ARG B 1 41 ? 17.494 -6.757 -12.121 1.00 29.49 38 ARG B CA 1
ATOM 1470 C C . ARG B 1 41 ? 16.594 -5.678 -11.513 1.00 28.65 38 ARG B C 1
ATOM 1471 O O . ARG B 1 41 ? 15.456 -5.938 -11.131 1.00 28.86 38 ARG B O 1
ATOM 1479 N N . MET B 1 42 ? 17.105 -4.457 -11.459 1.00 28.50 39 MET B N 1
ATOM 1480 C CA . MET B 1 42 ? 16.379 -3.322 -10.910 1.00 28.95 39 MET B CA 1
ATOM 1481 C C . MET B 1 42 ? 15.191 -2.880 -11.754 1.00 31.90 39 MET B C 1
ATOM 1482 O O . MET B 1 42 ? 15.311 -2.804 -12.964 1.00 34.73 39 MET B O 1
ATOM 1487 N N . THR B 1 43 ? 14.069 -2.557 -11.097 1.00 33.77 40 THR B N 1
ATOM 1488 C CA . THR B 1 43 ? 12.897 -1.916 -11.715 1.00 35.00 40 THR B CA 1
ATOM 1489 C C . THR B 1 43 ? 12.930 -0.393 -11.544 1.00 39.25 40 THR B C 1
ATOM 1490 O O . THR B 1 43 ? 13.733 0.136 -10.767 1.00 40.29 40 THR B O 1
ATOM 1494 N N . PRO B 1 44 ? 11.997 0.326 -12.198 1.00 43.88 41 PRO B N 1
ATOM 1495 C CA . PRO B 1 44 ? 11.960 1.774 -11.955 1.00 46.23 41 PRO B CA 1
ATOM 1496 C C . PRO B 1 44 ? 11.703 2.136 -10.482 1.00 46.61 41 PRO B C 1
ATOM 1497 O O . PRO B 1 44 ? 12.283 3.098 -9.979 1.00 48.43 41 PRO B O 1
ATOM 1501 N N . GLU B 1 45 ? 10.834 1.382 -9.816 1.00 45.70 42 GLU B N 1
ATOM 1502 C CA . GLU B 1 45 ? 10.656 1.511 -8.372 1.00 47.66 42 GLU B CA 1
ATOM 1503 C C . GLU B 1 45 ? 11.973 1.414 -7.608 1.00 43.39 42 GLU B C 1
ATOM 1504 O O . GLU B 1 45 ? 12.134 2.109 -6.604 1.00 46.26 42 GLU B O 1
ATOM 1510 N N . ASP B 1 46 ? 12.885 0.537 -8.041 1.00 37.74 43 ASP B N 1
ATOM 1511 C CA . ASP B 1 46 ? 14.178 0.369 -7.350 1.00 34.04 43 ASP B CA 1
ATOM 1512 C C . ASP B 1 46 ? 15.101 1.569 -7.566 1.00 34.73 43 ASP B C 1
ATOM 1513 O O . ASP B 1 46 ? 15.925 1.885 -6.704 1.00 35.16 43 ASP B O 1
ATOM 1518 N N . LEU B 1 47 ? 14.994 2.209 -8.726 1.00 34.77 44 LEU B N 1
ATOM 1519 C CA . LEU B 1 47 ? 15.762 3.433 -8.995 1.00 38.62 44 LEU B CA 1
ATOM 1520 C C . LEU B 1 47 ? 15.243 4.586 -8.120 1.00 41.59 44 LEU B C 1
ATOM 1521 O O . LEU B 1 47 ? 16.018 5.307 -7.500 1.00 43.97 44 LEU B O 1
ATOM 1526 N N . THR B 1 48 ? 13.925 4.740 -8.067 1.00 41.54 45 THR B N 1
ATOM 1527 C CA . THR B 1 48 ? 13.316 5.738 -7.211 1.00 44.80 45 THR B CA 1
ATOM 1528 C C . THR B 1 48 ? 13.769 5.497 -5.783 1.00 45.19 45 THR B C 1
ATOM 1529 O O . THR B 1 48 ? 14.157 6.418 -5.097 1.00 48.50 45 THR B O 1
ATOM 1533 N N . ALA B 1 49 ? 13.740 4.254 -5.356 1.00 42.35 46 ALA B N 1
ATOM 1534 C CA . ALA B 1 49 ? 14.085 3.914 -3.982 1.00 42.96 46 ALA B CA 1
ATOM 1535 C C . ALA B 1 49 ? 15.488 4.367 -3.544 1.00 43.54 46 ALA B C 1
ATOM 1536 O O . ALA B 1 49 ? 15.670 4.680 -2.378 1.00 46.26 46 ALA B O 1
ATOM 1538 N N . ILE B 1 50 ? 16.473 4.369 -4.446 1.00 41.67 47 ILE B N 1
ATOM 1539 C CA . ILE B 1 50 ? 17.828 4.863 -4.117 1.00 43.00 47 ILE B CA 1
ATOM 1540 C C . ILE B 1 50 ? 18.081 6.311 -4.573 1.00 47.12 47 ILE B C 1
ATOM 1541 O O . ILE B 1 50 ? 19.231 6.740 -4.706 1.00 48.55 47 ILE B O 1
ATOM 1546 N N . GLY B 1 51 ? 17.020 7.065 -4.817 1.00 49.58 48 GLY B N 1
ATOM 1547 C CA . GLY B 1 51 ? 17.148 8.502 -5.060 1.00 54.52 48 GLY B CA 1
ATOM 1548 C C . GLY B 1 51 ? 17.316 8.921 -6.509 1.00 54.56 48 GLY B C 1
ATOM 1549 O O . GLY B 1 51 ? 17.598 10.104 -6.790 1.00 59.06 48 GLY B O 1
ATOM 1550 N N . VAL B 1 52 ? 17.133 7.989 -7.442 1.00 50.41 49 VAL B N 1
ATOM 1551 C CA . VAL B 1 52 ? 17.205 8.337 -8.847 1.00 51.06 49 VAL B CA 1
ATOM 1552 C C . VAL B 1 52 ? 15.803 8.670 -9.339 1.00 51.83 49 VAL B C 1
ATOM 1553 O O . VAL B 1 52 ? 15.087 7.780 -9.750 1.00 48.80 49 VAL B O 1
ATOM 1557 N N . THR B 1 53 ? 15.431 9.953 -9.313 1.00 56.41 50 THR B N 1
ATOM 1558 C CA . THR B 1 53 ? 14.025 10.386 -9.480 1.00 58.14 50 THR B CA 1
ATOM 1559 C C . THR B 1 53 ? 13.729 11.272 -10.691 1.00 61.48 50 THR B C 1
ATOM 1560 O O . THR B 1 53 ? 12.556 11.381 -11.120 1.00 63.51 50 THR B O 1
ATOM 1564 N N . LYS B 1 54 ? 14.758 11.930 -11.222 1.00 63.45 51 LYS B N 1
ATOM 1565 C CA . LYS B 1 54 ? 14.583 12.763 -12.416 1.00 67.03 51 LYS B CA 1
ATOM 1566 C C . LYS B 1 54 ? 14.282 11.888 -13.654 1.00 63.58 51 LYS B C 1
ATOM 1567 O O . LYS B 1 54 ? 15.096 11.050 -14.056 1.00 61.11 51 LYS B O 1
ATOM 1573 N N . PRO B 1 55 ? 13.099 12.067 -14.247 1.00 64.17 52 PRO B N 1
ATOM 1574 C CA . PRO B 1 55 ? 12.679 11.259 -15.401 1.00 62.01 52 PRO B CA 1
ATOM 1575 C C . PRO B 1 55 ? 13.781 11.009 -16.432 1.00 62.65 52 PRO B C 1
ATOM 1576 O O . PRO B 1 55 ? 14.007 9.876 -16.820 1.00 59.68 52 PRO B O 1
ATOM 1580 N N . GLY B 1 56 ? 14.479 12.066 -16.842 1.00 67.28 53 GLY B N 1
ATOM 1581 C CA . GLY B 1 56 ? 15.584 11.935 -17.786 1.00 69.25 53 GLY B CA 1
ATOM 1582 C C . GLY B 1 56 ? 16.663 10.973 -17.324 1.00 66.27 53 GLY B C 1
ATOM 1583 O O . GLY B 1 56 ? 17.138 10.160 -18.102 1.00 65.63 53 GLY B O 1
ATOM 1584 N N . HIS B 1 57 ? 17.050 11.048 -16.055 1.00 64.93 54 HIS B N 1
ATOM 1585 C CA . HIS B 1 57 ? 18.148 10.211 -15.548 1.00 62.51 54 HIS B CA 1
ATOM 1586 C C . HIS B 1 57 ? 17.669 8.815 -15.379 1.00 57.08 54 HIS B C 1
ATOM 1587 O O . HIS B 1 57 ? 18.397 7.862 -15.639 1.00 55.86 54 HIS B O 1
ATOM 1594 N N . ARG B 1 58 ? 16.439 8.691 -14.903 1.00 57.71 55 ARG B N 1
ATOM 1595 C CA . ARG B 1 58 ? 15.809 7.379 -14.713 1.00 54.96 55 ARG B CA 1
ATOM 1596 C C . ARG B 1 58 ? 15.711 6.590 -16.020 1.00 53.97 55 ARG B C 1
ATOM 1597 O O . ARG B 1 58 ? 16.037 5.390 -16.052 1.00 49.77 55 ARG B O 1
ATOM 1605 N N . LYS B 1 59 ? 15.219 7.266 -17.067 1.00 55.01 56 LYS B N 1
ATOM 1606 C CA . LYS B 1 59 ? 15.087 6.672 -18.399 1.00 56.23 56 LYS B CA 1
ATOM 1607 C C . LYS B 1 59 ? 16.424 6.180 -18.917 1.00 56.01 56 LYS B C 1
ATOM 1608 O O . LYS B 1 59 ? 16.541 5.047 -19.375 1.00 55.04 56 LYS B O 1
ATOM 1614 N N . LYS B 1 60 ? 17.429 7.047 -18.834 1.00 58.87 57 LYS B N 1
ATOM 1615 C CA . LYS B 1 60 ? 18.783 6.702 -19.242 1.00 60.93 57 LYS B CA 1
ATOM 1616 C C . LYS B 1 60 ? 19.312 5.450 -18.492 1.00 56.72 57 LYS B C 1
ATOM 1617 O O . LYS B 1 60 ? 19.702 4.459 -19.109 1.00 57.00 57 LYS B O 1
ATOM 1623 N N . ILE B 1 61 ? 19.305 5.477 -17.167 1.00 53.36 58 ILE B N 1
ATOM 1624 C CA . ILE B 1 61 ? 19.854 4.362 -16.422 1.00 49.81 58 ILE B CA 1
ATOM 1625 C C . ILE B 1 61 ? 19.078 3.081 -16.706 1.00 47.07 58 ILE B C 1
ATOM 1626 O O . ILE B 1 61 ? 19.678 2.032 -16.902 1.00 47.67 58 ILE B O 1
ATOM 1631 N N . ALA B 1 62 ? 17.752 3.165 -16.720 1.00 46.01 59 ALA B N 1
ATOM 1632 C CA . ALA B 1 62 ? 16.878 2.040 -17.107 1.00 44.58 59 ALA B CA 1
ATOM 1633 C C . ALA B 1 62 ? 17.207 1.383 -18.474 1.00 48.90 59 ALA B C 1
ATOM 1634 O O . ALA B 1 62 ? 17.288 0.148 -18.573 1.00 50.72 59 ALA B O 1
ATOM 1636 N N . ALA B 1 63 ? 17.370 2.190 -19.522 1.00 51.80 60 ALA B N 1
ATOM 1637 C CA . ALA B 1 63 ? 17.843 1.670 -20.808 1.00 56.27 60 ALA B CA 1
ATOM 1638 C C . ALA B 1 63 ? 19.238 1.019 -20.699 1.00 56.59 60 ALA B C 1
ATOM 1639 O O . ALA B 1 63 ? 19.506 -0.036 -21.286 1.00 58.28 60 ALA B O 1
ATOM 1641 N N . GLU B 1 64 ? 20.117 1.617 -19.914 1.00 55.68 61 GLU B N 1
ATOM 1642 C CA . GLU B 1 64 ? 21.459 1.054 -19.769 1.00 56.76 61 GLU B CA 1
ATOM 1643 C C . GLU B 1 64 ? 21.453 -0.276 -19.002 1.00 52.89 61 GLU B C 1
ATOM 1644 O O . GLU B 1 64 ? 22.352 -1.104 -19.174 1.00 54.55 61 GLU B O 1
ATOM 1650 N N . ILE B 1 65 ? 20.433 -0.470 -18.162 1.00 48.62 62 ILE B N 1
ATOM 1651 C CA . ILE B 1 65 ? 20.238 -1.719 -17.460 1.00 45.15 62 ILE B CA 1
ATOM 1652 C C . ILE B 1 65 ? 19.796 -2.826 -18.410 1.00 48.24 62 ILE B C 1
ATOM 1653 O O . ILE B 1 65 ? 20.232 -3.955 -18.248 1.00 47.80 62 ILE B O 1
ATOM 1658 N N . SER B 1 66 ? 18.939 -2.524 -19.390 1.00 54.35 63 SER B N 1
ATOM 1659 C CA . SER B 1 66 ? 18.564 -3.517 -20.415 1.00 59.48 63 SER B CA 1
ATOM 1660 C C . SER B 1 66 ? 19.794 -4.053 -21.117 1.00 65.52 63 SER B C 1
ATOM 1661 O O . SER B 1 66 ? 19.849 -5.234 -21.463 1.00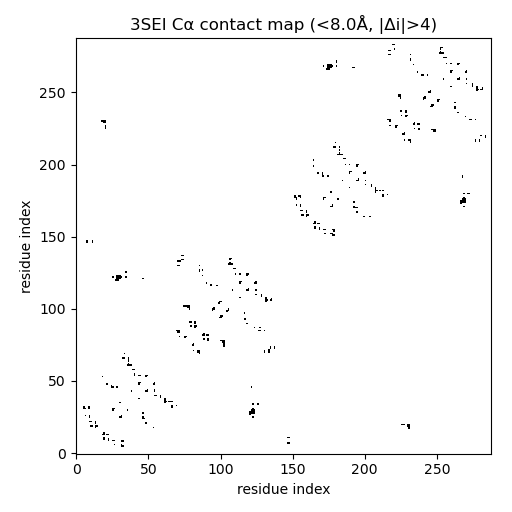 68.56 63 SER B O 1
ATOM 1664 N N . GLY B 1 67 ? 20.760 -3.163 -21.347 1.00 68.71 64 GLY B N 1
ATOM 1665 C CA . GLY B 1 67 ? 22.030 -3.517 -21.966 1.00 74.86 64 GLY B CA 1
ATOM 1666 C C . GLY B 1 67 ? 23.033 -3.853 -20.893 1.00 73.32 64 GLY B C 1
ATOM 1667 O O . GLY B 1 67 ? 23.935 -3.064 -20.585 1.00 75.27 64 GLY B O 1
ATOM 1668 N N . LEU B 1 68 ? 22.861 -5.019 -20.291 1.00 70.99 65 LEU B N 1
ATOM 1669 C CA . LEU B 1 68 ? 23.789 -5.468 -19.264 1.00 68.07 65 LEU B CA 1
ATOM 1670 C C . LEU B 1 68 ? 23.832 -6.979 -19.334 1.00 70.73 65 LEU B C 1
ATOM 1671 O O . LEU B 1 68 ? 22.812 -7.658 -19.207 1.00 69.23 65 LEU B O 1
ATOM 1676 N N . SER B 1 69 ? 25.016 -7.503 -19.603 1.00 75.94 66 SER B N 1
ATOM 1677 C CA . SER B 1 69 ? 25.152 -8.916 -19.844 1.00 79.89 66 SER B CA 1
ATOM 1678 C C . SER B 1 69 ? 25.860 -9.488 -18.649 1.00 76.34 66 SER B C 1
ATOM 1679 O O . SER B 1 69 ? 27.068 -9.298 -18.481 1.00 78.77 66 SER B O 1
ATOM 1682 N N . ILE B 1 70 ? 25.081 -10.151 -17.801 1.00 71.27 67 ILE B N 1
ATOM 1683 C CA . ILE B 1 70 ? 25.583 -10.687 -16.562 1.00 67.32 67 ILE B CA 1
ATOM 1684 C C . ILE B 1 70 ? 25.370 -12.188 -16.518 1.00 68.09 67 ILE B C 1
ATOM 1685 O O . ILE B 1 70 ? 24.235 -12.662 -16.644 1.00 66.83 67 ILE B O 1
ATOM 1690 N N . PRO B 1 71 ? 26.470 -12.942 -16.327 1.00 69.25 68 PRO B N 1
ATOM 1691 C CA . PRO B 1 71 ? 26.388 -14.401 -16.192 1.00 70.76 68 PRO B CA 1
ATOM 1692 C C . PRO B 1 71 ? 25.499 -14.874 -15.031 1.00 64.72 68 PRO B C 1
ATOM 1693 O O . PRO B 1 71 ? 25.549 -14.316 -13.930 1.00 57.27 68 PRO B O 1
ATOM 1697 N N . ASP B 1 72 ? 24.699 -15.905 -15.292 1.00 66.37 69 ASP B N 1
ATOM 1698 C CA . ASP B 1 72 ? 23.746 -16.393 -14.310 1.00 63.31 69 ASP B CA 1
ATOM 1699 C C . ASP B 1 72 ? 24.448 -16.695 -12.993 1.00 58.09 69 ASP B C 1
ATOM 1700 O O . ASP B 1 72 ? 25.464 -17.385 -12.927 1.00 60.40 69 ASP B O 1
ATOM 1705 N N . TRP B 1 73 ? 23.903 -16.110 -11.946 1.00 51.27 70 TRP B N 1
ATOM 1706 C CA . TRP B 1 73 ? 24.551 -16.090 -10.658 1.00 45.61 70 TRP B CA 1
ATOM 1707 C C . TRP B 1 73 ? 23.642 -16.632 -9.580 1.00 43.48 70 TRP B C 1
ATOM 1708 O O . TRP B 1 73 ? 24.113 -17.140 -8.565 1.00 44.04 70 TRP B O 1
ATOM 1719 N N . LEU B 1 74 ? 22.338 -16.517 -9.783 1.00 42.93 71 LEU B N 1
ATOM 1720 C CA . LEU B 1 74 ? 21.422 -17.148 -8.883 1.00 41.56 71 LEU B CA 1
ATOM 1721 C C . LEU B 1 74 ? 21.698 -18.662 -8.871 1.00 46.54 71 LEU B C 1
ATOM 1722 O O . LEU B 1 74 ? 21.880 -19.291 -9.934 1.00 49.59 71 LEU B O 1
ATOM 1727 N N . PRO B 1 75 ? 21.745 -19.249 -7.659 1.00 47.17 72 PRO B N 1
ATOM 1728 C CA . PRO B 1 75 ? 21.953 -20.669 -7.554 1.00 50.70 72 PRO B CA 1
ATOM 1729 C C . PRO B 1 75 ? 20.741 -21.422 -8.064 1.00 54.95 72 PRO B C 1
ATOM 1730 O O . PRO B 1 75 ? 19.592 -21.146 -7.662 1.00 51.98 72 PRO B O 1
ATOM 1734 N N . GLU B 1 76 ? 21.087 -22.390 -8.914 1.00 59.05 73 GLU B N 1
ATOM 1735 C CA . GLU B 1 76 ? 20.230 -23.215 -9.763 1.00 64.54 73 GLU B CA 1
ATOM 1736 C C . GLU B 1 76 ? 19.474 -24.263 -8.956 1.00 65.39 73 GLU B C 1
ATOM 1737 O O . GLU B 1 76 ? 18.500 -24.813 -9.411 1.00 70.99 73 GLU B O 1
ATOM 1743 N N . HIS B 1 77 ? 19.908 -24.471 -7.726 1.00 61.97 74 HIS B N 1
ATOM 1744 C CA . HIS B 1 77 ? 19.551 -25.620 -6.903 1.00 65.76 74 HIS B CA 1
ATOM 1745 C C . HIS B 1 77 ? 19.224 -25.029 -5.524 1.00 60.45 74 HIS B C 1
ATOM 1746 O O . HIS B 1 77 ? 19.629 -23.899 -5.226 1.00 55.58 74 HIS B O 1
ATOM 1753 N N . LYS B 1 78 ? 18.480 -25.760 -4.699 1.00 63.74 75 LYS B N 1
ATOM 1754 C CA . LYS B 1 78 ? 18.238 -25.354 -3.311 1.00 61.38 75 LYS B CA 1
ATOM 1755 C C . LYS B 1 78 ? 19.435 -25.839 -2.527 1.00 61.20 75 LYS B C 1
ATOM 1756 O O . LYS B 1 78 ? 19.646 -27.045 -2.449 1.00 66.21 75 LYS B O 1
ATOM 1762 N N . PRO B 1 79 ? 20.228 -24.917 -1.941 1.00 55.50 76 PRO B N 1
ATOM 1763 C CA . PRO B 1 79 ? 21.442 -25.402 -1.296 1.00 54.56 76 PRO B CA 1
ATOM 1764 C C . PRO B 1 79 ? 21.217 -26.033 0.073 1.00 56.29 76 PRO B C 1
ATOM 1765 O O . PRO B 1 79 ? 20.134 -25.944 0.664 1.00 55.77 76 PRO B O 1
ATOM 1769 N N . ALA B 1 80 ? 22.273 -26.680 0.545 1.00 57.83 77 ALA B N 1
ATOM 1770 C CA . ALA B 1 80 ? 22.237 -27.465 1.768 1.00 60.70 77 ALA B CA 1
ATOM 1771 C C . ALA B 1 80 ? 21.777 -26.612 2.970 1.00 57.42 77 ALA B C 1
ATOM 1772 O O . ALA B 1 80 ? 20.926 -27.028 3.744 1.00 62.11 77 ALA B O 1
ATOM 1774 N N . ASN B 1 81 ? 22.339 -25.421 3.122 1.00 51.25 78 ASN B N 1
ATOM 1775 C CA . ASN B 1 81 ? 22.131 -24.655 4.342 1.00 48.20 78 ASN B CA 1
ATOM 1776 C C . ASN B 1 81 ? 22.320 -23.172 4.128 1.00 41.25 78 ASN B C 1
ATOM 1777 O O . ASN B 1 81 ? 22.766 -22.747 3.072 1.00 39.51 78 ASN B O 1
ATOM 1782 N N . LEU B 1 82 ? 21.955 -22.383 5.128 1.00 39.47 79 LEU B N 1
ATOM 1783 C CA . LEU B 1 82 ? 21.971 -20.931 5.004 1.00 36.07 79 LEU B CA 1
ATOM 1784 C C . LEU B 1 82 ? 23.344 -20.381 4.617 1.00 32.08 79 LEU B C 1
ATOM 1785 O O . LEU B 1 82 ? 23.449 -19.487 3.758 1.00 29.49 79 LEU B O 1
ATOM 1790 N N . ALA B 1 83 ? 24.383 -20.907 5.256 1.00 32.10 80 ALA B N 1
ATOM 1791 C CA . ALA B 1 83 ? 25.761 -20.457 5.072 1.00 29.23 80 ALA B CA 1
ATOM 1792 C C . ALA B 1 83 ? 26.158 -20.525 3.619 1.00 27.87 80 ALA B C 1
ATOM 1793 O O . ALA B 1 83 ? 26.653 -19.541 3.049 1.00 25.52 80 ALA B O 1
ATOM 1795 N N . VAL B 1 84 ? 25.907 -21.702 3.037 1.00 30.20 81 VAL B N 1
ATOM 1796 C CA . VAL B 1 84 ? 26.317 -22.031 1.678 1.00 30.43 81 VAL B CA 1
ATOM 1797 C C . VAL B 1 84 ? 25.536 -21.171 0.729 1.00 29.38 81 VAL B C 1
ATOM 1798 O O . VAL B 1 84 ? 26.091 -20.597 -0.206 1.00 30.15 81 VAL B O 1
ATOM 1802 N N . TRP B 1 85 ? 24.261 -21.015 1.014 1.00 30.29 82 TRP B N 1
ATOM 1803 C CA . TRP B 1 85 ? 23.424 -20.143 0.227 1.00 29.43 82 TRP B CA 1
ATOM 1804 C C . TRP B 1 85 ? 23.868 -18.681 0.253 1.00 26.09 82 TRP B C 1
ATOM 1805 O O . TRP B 1 85 ? 23.926 -17.995 -0.776 1.00 25.01 82 TRP B O 1
ATOM 1816 N N . LEU B 1 86 ? 24.142 -18.177 1.441 1.00 25.14 83 LEU B N 1
ATOM 1817 C CA . LEU B 1 86 ? 24.550 -16.792 1.552 1.00 22.92 83 LEU B CA 1
ATOM 1818 C C . LEU B 1 86 ? 25.842 -16.557 0.822 1.00 21.57 83 LEU B C 1
ATOM 1819 O O . LEU B 1 86 ? 25.991 -15.548 0.160 1.00 20.48 83 LEU B O 1
ATOM 1824 N N . SER B 1 87 ? 26.784 -17.465 0.950 1.00 22.17 84 SER B N 1
ATOM 1825 C CA . SER B 1 87 ? 28.063 -17.237 0.335 1.00 21.68 84 SER B CA 1
ATOM 1826 C C . SER B 1 87 ? 27.979 -17.326 -1.190 1.00 22.55 84 SER B C 1
ATOM 1827 O O . SER B 1 87 ? 28.649 -16.576 -1.884 1.00 22.30 84 SER B O 1
ATOM 1830 N N . MET B 1 88 ? 27.125 -18.203 -1.702 1.00 24.25 85 MET B N 1
ATOM 1831 C CA . MET B 1 88 ? 26.894 -18.305 -3.148 1.00 25.90 85 MET B CA 1
ATOM 1832 C C . MET B 1 88 ? 26.484 -16.979 -3.736 1.00 25.41 85 MET B C 1
ATOM 1833 O O . MET B 1 88 ? 26.892 -16.688 -4.859 1.00 25.71 85 MET B O 1
ATOM 1838 N N . ILE B 1 89 ? 25.696 -16.185 -2.989 1.00 22.67 86 ILE B N 1
ATOM 1839 C CA . ILE B 1 89 ? 25.196 -14.890 -3.469 1.00 21.64 86 ILE B CA 1
ATOM 1840 C C . ILE B 1 89 ? 25.961 -13.682 -2.896 1.00 20.18 86 ILE B C 1
ATOM 1841 O O . ILE B 1 89 ? 25.524 -12.560 -3.029 1.00 20.43 86 ILE B O 1
ATOM 1846 N N . GLY B 1 90 ? 27.104 -13.925 -2.272 1.00 19.96 87 GLY B N 1
ATOM 1847 C CA . GLY B 1 90 ? 27.955 -12.863 -1.788 1.00 19.44 87 GLY B CA 1
ATOM 1848 C C . GLY B 1 90 ? 27.443 -12.092 -0.589 1.00 18.81 87 GLY B C 1
ATOM 1849 O O . GLY B 1 90 ? 27.761 -10.913 -0.459 1.00 19.30 87 GLY B O 1
ATOM 1850 N N . LEU B 1 91 ? 26.704 -12.743 0.318 1.00 18.86 88 LEU B N 1
ATOM 1851 C CA . LEU B 1 91 ? 26.142 -12.043 1.473 1.00 19.35 88 LEU B CA 1
ATOM 1852 C C . LEU B 1 91 ? 26.324 -12.840 2.783 1.00 20.22 88 LEU B C 1
ATOM 1853 O O . LEU B 1 91 ? 25.503 -12.736 3.706 1.00 21.58 88 LEU B O 1
ATOM 1858 N N . ALA B 1 92 ? 27.403 -13.607 2.864 1.00 20.02 89 ALA B N 1
ATOM 1859 C CA . ALA B 1 92 ? 27.709 -14.403 4.058 1.00 21.06 89 ALA B CA 1
ATOM 1860 C C . ALA B 1 92 ? 27.866 -13.491 5.293 1.00 22.37 89 ALA B C 1
ATOM 1861 O O . ALA B 1 92 ? 27.648 -13.932 6.411 1.00 24.07 89 ALA B O 1
ATOM 1863 N N . GLN B 1 93 ? 28.199 -12.218 5.068 1.00 22.32 90 GLN B N 1
ATOM 1864 C CA . GLN B 1 93 ? 28.289 -11.231 6.168 1.00 24.54 90 GLN B CA 1
ATOM 1865 C C . GLN B 1 93 ? 27.034 -11.190 7.045 1.00 26.69 90 GLN B C 1
ATOM 1866 O O . GLN B 1 93 ? 27.129 -10.928 8.245 1.00 31.33 90 GLN B O 1
ATOM 1872 N N . TYR B 1 94 ? 25.879 -11.471 6.454 1.00 26.05 91 TYR B N 1
ATOM 1873 C CA . TYR B 1 94 ? 24.619 -11.450 7.193 1.00 28.76 91 TYR B CA 1
ATOM 1874 C C . TYR B 1 94 ? 24.276 -12.772 7.897 1.00 30.30 91 TYR B C 1
ATOM 1875 O O . TYR B 1 94 ? 23.223 -12.875 8.490 1.00 33.26 91 TYR B O 1
ATOM 1884 N N . TYR B 1 95 ? 25.176 -13.752 7.864 1.00 28.97 92 TYR B N 1
ATOM 1885 C CA . TYR B 1 95 ? 24.913 -15.048 8.467 1.00 30.76 92 TYR B CA 1
ATOM 1886 C C . TYR B 1 95 ? 24.571 -14.945 9.974 1.00 35.10 92 TYR B C 1
ATOM 1887 O O . TYR B 1 95 ? 23.550 -15.471 10.403 1.00 38.13 92 TYR B O 1
ATOM 1896 N N . LYS B 1 96 ? 25.444 -14.312 10.760 1.00 36.10 93 LYS B N 1
ATOM 1897 C CA . LYS B 1 96 ? 25.231 -14.081 12.194 1.00 43.73 93 LYS B CA 1
ATOM 1898 C C . LYS B 1 96 ? 23.858 -13.516 12.507 1.00 46.94 93 LYS B C 1
ATOM 1899 O O . LYS B 1 96 ? 23.132 -14.071 13.334 1.00 50.63 93 LYS B O 1
ATOM 1905 N N . VAL B 1 97 ? 23.518 -12.413 11.841 1.00 44.32 94 VAL B N 1
ATOM 1906 C CA . VAL B 1 97 ? 22.337 -11.657 12.202 1.00 47.45 94 VAL B CA 1
ATOM 1907 C C . VAL B 1 97 ? 21.087 -12.456 11.867 1.00 48.36 94 VAL B C 1
ATOM 1908 O O . VAL B 1 97 ? 20.169 -12.495 12.648 1.00 53.97 94 VAL B O 1
ATOM 1912 N N . LEU B 1 98 ? 21.082 -13.141 10.740 1.00 44.08 95 LEU B N 1
ATOM 1913 C CA . LEU B 1 98 ? 19.963 -13.996 10.370 1.00 45.38 95 LEU B CA 1
ATOM 1914 C C . LEU B 1 98 ? 19.823 -15.199 11.299 1.00 50.19 95 LEU B C 1
ATOM 1915 O O . LEU B 1 98 ? 18.714 -15.544 11.681 1.00 56.14 95 LEU B O 1
ATOM 1920 N N . VAL B 1 99 ? 20.938 -15.849 11.644 1.00 49.38 96 VAL B N 1
ATOM 1921 C CA . VAL B 1 99 ? 20.894 -17.007 12.539 1.00 53.87 96 VAL B CA 1
ATOM 1922 C C . VAL B 1 99 ? 20.264 -16.610 13.879 1.00 62.91 96 VAL B C 1
ATOM 1923 O O . VAL B 1 99 ? 19.206 -17.144 14.254 1.00 70.35 96 VAL B O 1
ATOM 1927 N N . ASP B 1 100 ? 20.865 -15.653 14.590 1.00 63.95 97 ASP B N 1
ATOM 1928 C CA . ASP B 1 100 ? 20.303 -15.284 15.893 1.00 72.02 97 ASP B CA 1
ATOM 1929 C C . ASP B 1 100 ? 19.089 -14.354 15.852 1.00 74.40 97 ASP B C 1
ATOM 1930 O O . ASP B 1 100 ? 18.676 -13.855 16.900 1.00 80.90 97 ASP B O 1
ATOM 1935 N N . ASN B 1 101 ? 18.503 -14.147 14.665 1.00 68.94 98 ASN B N 1
ATOM 1936 C CA . ASN B 1 101 ? 17.149 -13.569 14.565 1.00 71.02 98 ASN B CA 1
ATOM 1937 C C . ASN B 1 101 ? 16.108 -14.574 14.024 1.00 71.81 98 ASN B C 1
ATOM 1938 O O . ASN B 1 101 ? 15.014 -14.189 13.634 1.00 73.88 98 ASN B O 1
ATOM 1943 N N . GLY B 1 102 ? 16.450 -15.862 14.013 1.00 71.18 99 GLY B N 1
ATOM 1944 C CA . GLY B 1 102 ? 15.467 -16.926 13.780 1.00 74.34 99 GLY B CA 1
ATOM 1945 C C . GLY B 1 102 ? 15.373 -17.445 12.358 1.00 69.09 99 GLY B C 1
ATOM 1946 O O . GLY B 1 102 ? 14.417 -18.117 12.003 1.00 72.80 99 GLY B O 1
ATOM 1947 N N . TYR B 1 103 ? 16.353 -17.135 11.525 1.00 62.88 100 TYR B N 1
ATOM 1948 C CA . TYR B 1 103 ? 16.336 -17.592 10.142 1.00 58.51 100 TYR B CA 1
ATOM 1949 C C . TYR B 1 103 ? 17.537 -18.543 9.925 1.00 57.46 100 TYR B C 1
ATOM 1950 O O . TYR B 1 103 ? 18.135 -18.601 8.852 1.00 53.14 100 TYR B O 1
ATOM 1959 N N . GLU B 1 104 ? 17.878 -19.284 10.972 1.00 61.77 101 GLU B N 1
ATOM 1960 C CA . GLU B 1 104 ? 18.955 -20.264 10.945 1.00 62.14 101 GLU B CA 1
ATOM 1961 C C . GLU B 1 104 ? 18.726 -21.421 9.967 1.00 63.01 101 GLU B C 1
ATOM 1962 O O . GLU B 1 104 ? 19.648 -22.143 9.630 1.00 62.51 101 GLU B O 1
ATOM 1968 N N . ASN B 1 105 ? 17.492 -21.606 9.539 1.00 67.17 102 ASN B N 1
ATOM 1969 C CA . ASN B 1 105 ? 17.118 -22.737 8.728 1.00 68.75 102 ASN B CA 1
ATOM 1970 C C . ASN B 1 105 ? 16.663 -22.173 7.404 1.00 66.44 102 ASN B C 1
ATOM 1971 O O . ASN B 1 105 ? 15.748 -21.364 7.363 1.00 67.94 102 ASN B O 1
ATOM 1976 N N . ILE B 1 106 ? 17.326 -22.577 6.326 1.00 64.36 103 I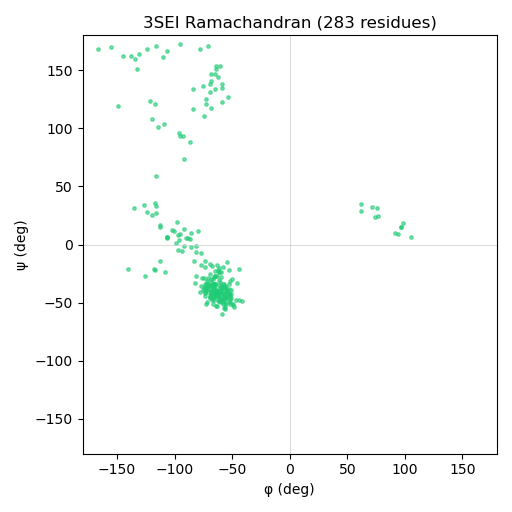LE B N 1
ATOM 1977 C CA . ILE B 1 106 ? 16.989 -22.150 4.950 1.00 61.24 103 ILE B CA 1
ATOM 1978 C C . ILE B 1 106 ? 15.491 -22.202 4.599 1.00 65.90 103 ILE B C 1
ATOM 1979 O O . ILE B 1 106 ? 14.992 -21.392 3.817 1.00 62.72 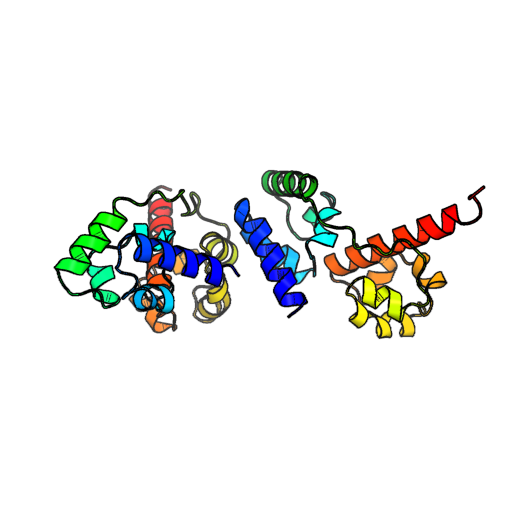103 ILE B O 1
ATOM 1984 N N . ASP B 1 107 ? 14.762 -23.155 5.165 1.00 72.41 104 ASP B N 1
ATOM 1985 C CA . ASP B 1 107 ? 13.324 -23.209 4.915 1.00 77.45 104 ASP B CA 1
ATOM 1986 C C . ASP B 1 107 ? 12.585 -22.049 5.575 1.00 75.87 104 ASP B C 1
ATOM 1987 O O . ASP B 1 107 ? 11.447 -21.759 5.212 1.00 78.30 104 ASP B O 1
ATOM 1992 N N . PHE B 1 108 ? 13.241 -21.380 6.524 1.00 71.52 105 PHE B N 1
ATOM 1993 C CA . PHE B 1 108 ? 12.668 -20.191 7.158 1.00 71.64 105 PHE B CA 1
ATOM 1994 C C . PHE B 1 108 ? 12.851 -18.908 6.348 1.00 64.63 105 PHE B C 1
ATOM 1995 O O . PHE B 1 108 ? 11.960 -18.054 6.391 1.00 65.07 105 PHE B O 1
ATOM 2003 N N . ILE B 1 109 ? 13.966 -18.785 5.609 1.00 58.44 106 ILE B N 1
ATOM 2004 C CA . ILE B 1 109 ? 14.259 -17.568 4.803 1.00 53.80 106 ILE B CA 1
ATOM 2005 C C . ILE B 1 109 ? 13.458 -17.521 3.508 1.00 53.54 106 ILE B C 1
ATOM 2006 O O . ILE B 1 109 ? 13.338 -16.462 2.873 1.00 48.77 106 ILE B O 1
ATOM 2011 N N . THR B 1 110 ? 12.927 -18.674 3.110 1.00 57.05 107 THR B N 1
ATOM 2012 C CA . THR B 1 110 ? 12.181 -18.777 1.859 1.00 57.61 107 THR B CA 1
ATOM 2013 C C . THR B 1 110 ? 10.893 -17.938 1.792 1.00 58.95 107 THR B C 1
ATOM 2014 O O . THR B 1 110 ? 10.472 -17.551 0.708 1.00 57.09 107 THR B O 1
ATOM 2018 N N . ASP B 1 111 ? 10.273 -17.656 2.930 1.00 63.09 108 ASP B N 1
ATOM 2019 C CA . ASP B 1 111 ? 9.053 -16.842 2.940 1.00 66.69 108 ASP B CA 1
ATOM 2020 C C . ASP B 1 111 ? 9.301 -15.373 3.301 1.00 62.46 108 ASP B C 1
ATOM 2021 O O . ASP B 1 111 ? 8.382 -14.582 3.382 1.00 63.59 108 ASP B O 1
ATOM 2026 N N . ILE B 1 112 ? 10.556 -15.020 3.527 1.00 58.73 109 ILE B N 1
ATOM 2027 C CA . ILE B 1 112 ? 10.922 -13.689 3.983 1.00 55.47 109 ILE B CA 1
ATOM 2028 C C . ILE B 1 112 ? 10.469 -12.680 2.953 1.00 55.27 109 ILE B C 1
ATOM 2029 O O . ILE B 1 112 ? 10.327 -13.012 1.779 1.00 54.39 109 ILE B O 1
ATOM 2034 N N . THR B 1 113 ? 10.223 -11.457 3.413 1.00 57.17 110 THR B N 1
ATOM 2035 C CA . THR B 1 113 ? 9.853 -10.332 2.575 1.00 53.93 110 THR B CA 1
ATOM 2036 C C . THR B 1 113 ? 10.762 -9.174 2.991 1.00 52.18 110 THR B C 1
ATOM 2037 O O . THR B 1 113 ? 11.365 -9.238 4.064 1.00 49.69 110 THR B O 1
ATOM 2041 N N . TRP B 1 114 ? 10.871 -8.117 2.176 1.00 50.30 111 TRP B N 1
ATOM 2042 C CA . TRP B 1 114 ? 11.816 -7.035 2.499 1.00 48.89 111 TRP B CA 1
ATOM 2043 C C . TRP B 1 114 ? 11.490 -6.382 3.837 1.00 53.53 111 TRP B C 1
ATOM 2044 O O . TRP B 1 114 ? 12.397 -5.948 4.545 1.00 54.46 111 TRP B O 1
ATOM 2055 N N . GLU B 1 115 ? 10.210 -6.322 4.191 1.00 58.10 112 GLU B N 1
ATOM 2056 C CA . GLU B 1 115 ? 9.805 -5.876 5.542 1.00 65.33 112 GLU B CA 1
ATOM 2057 C C . GLU B 1 115 ? 10.524 -6.670 6.672 1.00 64.77 112 GLU B C 1
ATOM 2058 O O . GLU B 1 115 ? 10.990 -6.094 7.672 1.00 66.61 112 GLU B O 1
ATOM 2064 N N . ASP B 1 116 ? 10.625 -7.987 6.499 1.00 60.78 113 ASP B N 1
ATOM 2065 C CA . ASP B 1 116 ? 11.261 -8.837 7.505 1.00 61.45 113 ASP B CA 1
ATOM 2066 C C . ASP B 1 116 ? 12.775 -8.581 7.602 1.00 56.79 113 ASP B C 1
ATOM 2067 O O . ASP B 1 116 ? 13.358 -8.669 8.677 1.00 59.01 113 ASP B O 1
ATOM 2072 N N . LEU B 1 117 ? 13.407 -8.235 6.483 1.00 50.98 114 LEU B N 1
ATOM 2073 C CA . LEU B 1 117 ? 14.828 -7.921 6.485 1.00 47.15 114 LEU B CA 1
ATOM 2074 C C . LEU B 1 117 ? 15.124 -6.565 7.110 1.00 50.81 114 LEU B C 1
ATOM 2075 O O . LEU B 1 117 ? 16.148 -6.410 7.749 1.00 52.65 114 LEU B O 1
ATOM 2080 N N . GLN B 1 118 ? 14.255 -5.576 6.914 1.00 56.43 115 GLN B N 1
ATOM 2081 C CA . GLN B 1 118 ? 14.439 -4.264 7.539 1.00 61.55 115 GLN B CA 1
ATOM 2082 C C . GLN B 1 118 ? 14.280 -4.377 9.057 1.00 68.51 115 GLN B C 1
ATOM 2083 O O . GLN B 1 118 ? 15.011 -3.728 9.815 1.00 70.97 115 GLN B O 1
ATOM 2089 N N . GLU B 1 119 ? 13.334 -5.212 9.491 1.00 73.43 116 GLU B N 1
ATOM 2090 C CA . GLU B 1 119 ? 13.125 -5.504 10.926 1.00 81.27 116 GLU B CA 1
ATOM 2091 C C . GLU B 1 119 ? 14.403 -5.905 11.677 1.00 78.83 116 GLU B C 1
ATOM 2092 O O . GLU B 1 119 ? 14.643 -5.468 12.803 1.00 82.85 116 GLU B O 1
ATOM 2098 N N . ILE B 1 120 ? 15.219 -6.748 11.056 1.00 71.29 117 ILE B N 1
ATOM 2099 C CA . ILE B 1 120 ? 16.389 -7.296 11.748 1.00 69.77 117 ILE B CA 1
ATOM 2100 C C . ILE B 1 120 ? 17.694 -6.532 11.431 1.00 64.84 117 ILE B C 1
ATOM 2101 O O . ILE B 1 120 ? 18.765 -6.933 11.839 1.00 62.38 117 ILE B O 1
ATOM 2106 N N . GLY B 1 121 ? 17.584 -5.407 10.724 1.00 64.02 118 GLY B N 1
ATOM 2107 C CA . GLY B 1 121 ? 18.726 -4.531 10.484 1.00 60.52 118 GLY B CA 1
ATOM 2108 C C . GLY B 1 121 ? 19.418 -4.746 9.153 1.00 52.42 118 GLY B C 1
ATOM 2109 O O . GLY B 1 121 ? 20.538 -4.301 8.969 1.00 51.44 118 GLY B O 1
ATOM 2110 N N . ILE B 1 122 ? 18.785 -5.452 8.224 1.00 47.74 119 ILE B N 1
ATOM 2111 C CA . ILE B 1 122 ? 19.313 -5.562 6.856 1.00 41.21 119 ILE B CA 1
ATOM 2112 C C . ILE B 1 122 ? 18.603 -4.496 6.020 1.00 41.52 119 ILE B C 1
ATOM 2113 O O . ILE B 1 122 ? 17.486 -4.704 5.532 1.00 41.65 119 ILE B O 1
ATOM 2118 N N . THR B 1 123 ? 19.253 -3.349 5.865 1.00 42.14 120 THR B N 1
ATOM 2119 C CA . THR B 1 123 ? 18.586 -2.147 5.355 1.00 44.06 120 THR B CA 1
ATOM 2120 C C . THR B 1 123 ? 19.098 -1.591 4.017 1.00 40.73 120 THR B C 1
ATOM 2121 O O . THR B 1 123 ? 18.396 -0.846 3.334 1.00 41.45 120 THR B O 1
ATOM 2125 N N . LYS B 1 124 ? 20.328 -1.933 3.666 1.00 37.73 121 LYS B N 1
ATOM 2126 C CA . LYS B 1 124 ? 20.906 -1.522 2.405 1.00 35.27 121 LYS B CA 1
ATOM 2127 C C . LYS B 1 124 ? 20.025 -2.057 1.293 1.00 32.53 121 LYS B C 1
ATOM 2128 O O . LYS B 1 124 ? 19.762 -3.255 1.221 1.00 30.41 121 LYS B O 1
ATOM 2134 N N . LEU B 1 125 ? 19.542 -1.147 0.455 1.00 33.25 122 LEU B N 1
ATOM 2135 C CA . LEU B 1 125 ? 18.519 -1.467 -0.554 1.00 31.74 122 LEU B CA 1
ATOM 2136 C C . LEU B 1 125 ? 19.034 -2.468 -1.583 1.00 28.14 122 LEU B C 1
ATOM 2137 O O . LEU B 1 125 ? 18.275 -3.306 -2.078 1.00 28.03 122 LEU B O 1
ATOM 2142 N N . GLY B 1 126 ? 20.328 -2.363 -1.876 1.00 27.24 123 GLY B N 1
ATOM 2143 C CA . GLY B 1 126 ? 20.996 -3.253 -2.789 1.00 24.85 123 GLY B CA 1
ATOM 2144 C C . GLY B 1 126 ? 21.102 -4.639 -2.209 1.00 23.33 123 GLY B C 1
ATOM 2145 O O . GLY B 1 126 ? 20.837 -5.629 -2.902 1.00 22.05 123 GLY B O 1
ATOM 2146 N N . HIS B 1 127 ? 21.490 -4.720 -0.952 1.00 24.06 124 HIS B N 1
ATOM 2147 C CA . HIS B 1 127 ? 21.561 -6.026 -0.298 1.00 23.13 124 HIS B CA 1
ATOM 2148 C C . HIS B 1 127 ? 20.166 -6.647 -0.116 1.00 23.81 124 HIS B C 1
ATOM 2149 O O . HIS B 1 127 ? 20.004 -7.829 -0.310 1.00 22.96 124 HIS B O 1
ATOM 2156 N N . GLN B 1 128 ? 19.178 -5.826 0.238 1.00 25.99 125 GLN B N 1
ATOM 2157 C CA . GLN B 1 128 ? 17.773 -6.252 0.228 1.00 27.35 125 GLN B CA 1
ATOM 2158 C C . GLN B 1 128 ? 17.342 -6.789 -1.108 1.00 25.85 125 GLN B C 1
ATOM 2159 O O . GLN B 1 128 ? 16.690 -7.811 -1.167 1.00 26.37 125 GLN B O 1
ATOM 2165 N N . LYS B 1 129 ? 17.690 -6.118 -2.186 1.00 24.71 126 LYS B N 1
ATOM 2166 C CA . LYS B 1 129 ? 17.238 -6.568 -3.489 1.00 24.11 126 LYS B CA 1
ATOM 2167 C C . LYS B 1 129 ? 17.781 -7.957 -3.816 1.00 23.04 126 LYS B C 1
ATOM 2168 O O . LYS B 1 129 ? 17.029 -8.849 -4.190 1.00 23.93 126 LYS B O 1
ATOM 2174 N N . LYS B 1 130 ? 19.082 -8.123 -3.612 1.00 21.75 127 LYS B N 1
ATOM 2175 C CA . LYS B 1 130 ? 19.793 -9.341 -3.939 1.00 21.12 127 LYS B CA 1
ATOM 2176 C C . LYS B 1 130 ? 19.250 -10.537 -3.184 1.00 21.97 127 LYS B C 1
ATOM 2177 O O . LYS B 1 130 ? 19.040 -11.607 -3.765 1.00 22.79 127 LYS B O 1
ATOM 2183 N N . LEU B 1 131 ? 19.028 -10.373 -1.890 1.00 22.56 128 LEU B N 1
ATOM 2184 C CA . LEU B 1 131 ? 18.423 -11.444 -1.104 1.00 24.25 128 LEU B CA 1
ATOM 2185 C C . LEU B 1 131 ? 17.045 -11.791 -1.629 1.00 26.33 128 LEU B C 1
ATOM 2186 O O . LEU B 1 131 ? 16.748 -12.963 -1.857 1.00 27.75 128 LEU B O 1
ATOM 2191 N N . MET B 1 132 ? 16.213 -10.762 -1.843 1.00 27.01 129 MET B N 1
ATOM 2192 C CA . MET B 1 132 ? 14.846 -10.992 -2.272 1.00 29.47 129 MET B CA 1
ATOM 2193 C C . MET B 1 132 ? 14.804 -11.687 -3.610 1.00 29.44 129 MET B C 1
ATOM 2194 O O . MET B 1 132 ? 14.018 -12.607 -3.802 1.00 32.05 129 MET B O 1
ATOM 2199 N N . LEU B 1 133 ? 15.695 -11.296 -4.510 1.00 27.27 130 LEU B N 1
ATOM 2200 C CA . LEU B 1 133 ? 15.933 -12.057 -5.742 1.00 27.88 130 LEU B CA 1
ATOM 2201 C C . LEU B 1 133 ? 16.223 -13.564 -5.474 1.00 29.30 130 LEU B C 1
ATOM 2202 O O . LEU B 1 133 ? 15.627 -14.434 -6.075 1.00 32.05 130 LEU B O 1
ATOM 2207 N N . ALA B 1 134 ? 17.167 -13.827 -4.578 1.00 27.83 131 ALA B N 1
ATOM 2208 C CA . ALA B 1 134 ? 17.560 -15.177 -4.189 1.00 29.17 131 ALA B CA 1
ATOM 2209 C C . ALA B 1 134 ? 16.444 -15.894 -3.459 1.00 32.25 131 ALA B C 1
ATOM 2210 O O . ALA B 1 134 ? 16.212 -17.054 -3.688 1.00 35.09 131 ALA B O 1
ATOM 2212 N N . VAL B 1 135 ? 15.764 -15.199 -2.565 1.00 32.46 132 VAL B N 1
ATOM 2213 C CA . VAL B 1 135 ? 14.598 -15.767 -1.886 1.00 36.37 132 VAL B CA 1
ATOM 2214 C C . VAL B 1 135 ? 13.510 -16.196 -2.871 1.00 39.56 132 VAL B C 1
ATOM 2215 O O . VAL B 1 135 ? 12.901 -17.264 -2.705 1.00 43.63 132 VAL B O 1
ATOM 2219 N N . ARG B 1 136 ? 13.274 -15.369 -3.890 1.00 38.26 133 ARG B N 1
ATOM 2220 C CA . ARG B 1 136 ? 12.290 -15.706 -4.918 1.00 41.46 133 ARG B CA 1
ATOM 2221 C C . ARG B 1 136 ? 12.708 -16.901 -5.714 1.00 43.42 133 ARG B C 1
ATOM 2222 O O . ARG B 1 136 ? 11.862 -17.673 -6.115 1.00 47.88 133 ARG B O 1
ATOM 2230 N N . LYS B 1 137 ? 14.002 -17.074 -5.930 1.00 40.87 134 LYS B N 1
ATOM 2231 C CA . LYS B 1 137 ? 14.460 -18.243 -6.649 1.00 43.50 134 LYS B CA 1
ATOM 2232 C C . LYS B 1 137 ? 14.164 -19.512 -5.844 1.00 47.19 134 LYS B C 1
ATOM 2233 O O . LYS B 1 137 ? 13.698 -20.518 -6.398 1.00 52.05 134 LYS B O 1
ATOM 2239 N N . LEU B 1 138 ? 14.425 -19.458 -4.539 1.00 45.55 135 LEU B N 1
ATOM 2240 C CA . LEU B 1 138 ? 14.142 -20.597 -3.673 1.00 49.40 135 LEU B CA 1
ATOM 2241 C C . LEU B 1 138 ? 12.650 -20.939 -3.720 1.00 54.75 135 LEU B C 1
ATOM 2242 O O . LEU B 1 138 ? 12.314 -22.102 -3.842 1.00 59.85 135 LEU B O 1
ATOM 2247 N N . ALA B 1 139 ? 11.779 -19.924 -3.677 1.00 54.12 136 ALA B N 1
ATOM 2248 C CA . ALA B 1 139 ? 10.331 -20.153 -3.798 1.00 59.55 136 ALA B CA 1
ATOM 2249 C C . ALA B 1 139 ? 9.951 -20.873 -5.083 1.00 63.49 136 ALA B C 1
ATOM 2250 O O . ALA B 1 139 ? 9.066 -21.745 -5.062 1.00 69.83 136 ALA B O 1
ATOM 2252 N N . GLU B 1 140 ? 10.629 -20.549 -6.177 1.00 60.64 137 GLU B N 1
ATOM 2253 C CA . GLU B 1 140 ? 10.333 -21.127 -7.488 1.00 64.77 137 GLU B CA 1
ATOM 2254 C C . GLU B 1 140 ? 10.793 -22.575 -7.549 1.00 69.15 137 GLU B C 1
ATOM 2255 O O . GLU B 1 140 ? 10.098 -23.437 -8.113 1.00 75.75 137 GLU B O 1
ATOM 2261 N N . LEU B 1 141 ? 11.954 -22.840 -6.957 1.00 66.04 138 LEU B N 1
ATOM 2262 C CA . LEU B 1 141 ? 12.470 -24.203 -6.871 1.00 70.15 138 LEU B CA 1
ATOM 2263 C C . LEU B 1 141 ? 11.594 -25.045 -5.969 1.00 75.57 138 LEU B C 1
ATOM 2264 O O . LEU B 1 141 ? 11.384 -26.240 -6.220 1.00 82.15 138 LEU B O 1
ATOM 2269 N N . ARG B 1 142 ? 11.111 -24.424 -4.903 1.00 73.54 139 ARG B N 1
ATOM 2270 C CA . ARG B 1 142 ? 10.201 -25.083 -3.988 1.00 81.38 139 ARG B CA 1
ATOM 2271 C C . ARG B 1 142 ? 8.904 -25.427 -4.745 1.00 87.60 139 ARG B C 1
ATOM 2272 O O . ARG B 1 142 ? 8.498 -26.575 -4.767 1.00 95.46 139 ARG B O 1
ATOM 2280 N N . ARG B 1 143 ? 8.299 -24.435 -5.401 1.00 85.00 140 ARG B N 1
ATOM 2281 C CA . ARG B 1 143 ? 7.118 -24.670 -6.226 1.00 91.17 140 ARG B CA 1
ATOM 2282 C C . ARG B 1 143 ? 7.326 -25.785 -7.256 1.00 95.98 140 ARG B C 1
ATOM 2283 O O . ARG B 1 143 ? 6.436 -26.600 -7.454 1.00 105.58 140 ARG B O 1
ATOM 2291 N N . HIS B 1 144 ? 8.489 -25.829 -7.898 1.00 92.44 141 HIS B N 1
ATOM 2292 C CA . HIS B 1 144 ? 8.750 -26.802 -8.966 1.00 98.15 141 HIS B CA 1
ATOM 2293 C C . HIS B 1 144 ? 9.160 -28.213 -8.470 1.00 106.13 141 HIS B C 1
ATOM 2294 O O . HIS B 1 144 ? 9.383 -29.116 -9.291 1.00 112.92 141 HIS B O 1
ATOM 2301 N N . HIS B 1 145 ? 9.257 -28.414 -7.153 1.00 106.64 142 HIS B N 1
ATOM 2302 C CA . HIS B 1 145 ? 9.499 -29.748 -6.593 1.00 113.40 142 HIS B CA 1
ATOM 2303 C C . HIS B 1 145 ? 8.162 -30.427 -6.257 1.00 122.20 142 HIS B C 1
ATOM 2304 O O . HIS B 1 145 ? 7.777 -31.426 -6.871 1.00 131.61 142 HIS B O 1
#

Nearest PDB structures (foldseek):
  3sei-assembly2_B  TM=1.007E+00  e=2.959E-20  Homo sapiens
  3sen-assembly2_B  TM=9.994E-01  e=3.433E-17  Homo sapiens
  4is7-assembly1_A-2  TM=4.859E-01  e=8.631E-12  Homo sapiens
  5l1m-assembly1_A-2  TM=4.842E-01  e=3.793E-11  Homo sapiens
  5zrx-assembly2_B  TM=9.003E-01  e=1.811E-05  Mus musculus

Foldseek 3Di:
DVLVVQLVVVLVLCVVVPNSVCSCLQSVLPAGLVLLLVDDLVLCVVSPNDDVVSSVVSVVSSPVDDDDDQADQAQDPWDCVNCVSLVNNVCQVLCVVVPNGTSVSLLPDDLVNCCVSPVPRSNVSSSSVVNSVSSVVCVVCVVPDD/DVLVVQLVVLLVLCVVVVNNVCSVLQSVLPAGLVLLLVDDLVLCVVSPNPPPVSSVVSVVSSPVGDDPDQQDPAQDDFDCVNCVSLPRNVCQVLCCVVPNRGVVSLLVDDLVNCVVSPNPRSNSSSSSVVNSVSVVVNVVVD

B-factor: mean 37.72, std 22.37, range [2.0, 131.61]

Radius of gyration: 24.13 Å; Cα contacts (8 Å, |Δi|>4): 288; chains: 2; bounding box: 73×49×48 Å

Secondary structure (DSSP, 8-state):
-HHHHHHHHHHHHHHTTT-GGGHHHHHHTT--HHHHTT--HHHHHHTT--SHHHHHHHHHHHHT------S-SS--S-HHHHHHHTT-GGGHHHHHHTT--SHHHHTT--HHHHHHHT---HHHHHHHHHHHHHHHHHHHHTT---/-HHHHHHHHHHHHHHHTT-GGGHHHHHHTT--HHHHTT--HHHHHHTT---HHHHHHHHHHHHS------S-SS--SSHHHHHHHTT-GGGHHHHIIIII-SHHHHTT--HHHHHHTT---HHHHHHHHHHHHHHHHHHHT-

Sequence (288 aa):
TREGKSSEAVSQWLTAFQLQLYAPNFISAGYDLPTISRMTPEEDLTAIGVTKPGHRKKIAAEISGLSIPDWLPEHKPANLAVWLSMIGLAQYYKVLVDNGYENIDFITDITWEDLQEIGITKLGHQKKLMLAVRKLAELRRHHHHHHTREGKSSEAVSQWLTAFQLQLYAPNFISAGYDLPTISRMTPEDLTAIGVTKPGHRKKIAAEISGLSIPDWLPEHKPANLAVWLSMIGLAQYYKVLVDNGYENIDFITDITWEDLQEIGITKLGHQKKLMLAVRKLAELRRHH

CATH classification: 1.10.150.50 (+1 more: 1.10.150.50)

InterPro domains:
  IPR001452 SH3 domain [PF07653] (286-340)
  IPR001452 SH3 domain [PS50002] (281-347)
  IPR001452 SH3 domain [SM00326] (284-346)
  IPR001660 Sterile alpha motif domain [PF00536] (471-532)
  IPR001660 Sterile alpha motif domain [PF00536] (547-602)
  IPR001660 Sterile alpha motif domain [PS50105] (472-535)
  IPR001660 Sterile alpha motif domain [PS50105] (541-605)
  IPR001660 Sterile alpha motif domain [SM00454] (469-535)
  IPR001660 Sterile alpha motif domain [SM00454] (538-605)
  IPR002110 Ankyrin repeat [PF12796] (9-110)
  IPR002110 Ankyrin repeat [PF12796] (172-250)
  IPR002110 Ankyrin repeat [PF13637] (119-168)
  IPR002110 Ankyrin repeat [PR01415] (115-130)
  IPR002110 Ankyrin repeat [PR01415] (204-218)
  IPR002110 Ankyrin repeat [PS50088] (48-80)
  IPR002110 Ankyrin repeat [PS50088] (81-113)
  IPR002110 Ankyrin repeat [PS50088] (114-146)
  IPR002110 Ankyrin repeat [PS50088] (147-171)
  IPR002110 Ankyrin repeat [PS50088] (188-220)
  IPR002110 Ankyrin repeat [PS50088] (220-252)

GO terms:
  GO:0042802 identical protein binding (F, IPI)
  GO:0005515 protein binding (F, IPI)

Organism: Homo sapiens (NCBI:txid9606)